Protein AF-A0AAE2Y7G7-F1 (afdb_monomer)

Nearest PDB structures (foldseek):
  1msv-assembly1_A  TM=3.049E-01  e=1.145E+00  Homo sapiens
  1msv-assembly1_B  TM=2.997E-01  e=1.441E+00  Homo sapiens
  1jl0-assembly1_A  TM=3.035E-01  e=2.155E+00  Homo sapiens
  1jl0-assembly1_B  TM=3.059E-01  e=2.873E+00  Homo sapiens

Mean predicted aligned error: 10.56 Å

Structure (mmCIF, N/CA/C/O backbone):
data_AF-A0AAE2Y7G7-F1
#
_entry.id   AF-A0AAE2Y7G7-F1
#
loop_
_atom_site.group_PDB
_atom_site.id
_atom_site.type_symbol
_atom_site.label_atom_id
_atom_site.label_alt_id
_atom_site.label_comp_id
_atom_site.label_asym_id
_atom_site.label_entity_id
_atom_site.label_seq_id
_atom_site.pdbx_PDB_ins_code
_atom_site.Cartn_x
_atom_site.Cartn_y
_atom_site.Cartn_z
_atom_site.occupancy
_atom_site.B_iso_or_equiv
_atom_site.auth_seq_id
_atom_site.auth_comp_id
_atom_site.auth_asym_id
_atom_site.auth_atom_id
_atom_site.pdbx_PDB_model_num
ATOM 1 N N . MET A 1 1 ? -2.312 -13.634 -31.190 1.00 41.97 1 MET A N 1
ATOM 2 C CA . MET A 1 1 ? -2.869 -13.026 -29.961 1.00 41.97 1 MET A CA 1
ATOM 3 C C . MET A 1 1 ? -4.276 -13.575 -29.770 1.00 41.97 1 MET A C 1
ATOM 5 O O . MET A 1 1 ? -5.183 -13.177 -30.489 1.00 41.97 1 MET A O 1
ATOM 9 N N . THR A 1 2 ? -4.441 -14.574 -28.907 1.00 47.03 2 THR A N 1
ATOM 10 C CA . THR A 1 2 ? -5.703 -15.318 -28.781 1.00 47.03 2 THR A CA 1
ATOM 11 C C . THR A 1 2 ? -6.661 -14.544 -27.878 1.00 47.03 2 THR A C 1
ATOM 13 O O . THR A 1 2 ? -6.335 -14.260 -26.727 1.00 47.03 2 THR A O 1
ATOM 16 N N . ILE A 1 3 ? -7.819 -14.136 -28.403 1.00 55.41 3 ILE A N 1
ATOM 17 C CA . ILE A 1 3 ? -8.828 -13.396 -27.635 1.00 55.41 3 ILE A CA 1
ATOM 18 C C . ILE A 1 3 ? -9.704 -14.411 -26.903 1.00 55.41 3 ILE A C 1
ATOM 20 O O . ILE A 1 3 ? -10.514 -15.094 -27.526 1.00 55.41 3 ILE A O 1
ATOM 24 N N . LEU A 1 4 ? -9.560 -14.489 -25.580 1.00 57.12 4 LEU A N 1
ATOM 25 C CA . LEU A 1 4 ? -10.449 -15.283 -24.736 1.00 57.12 4 LEU A CA 1
ATOM 26 C C . LEU A 1 4 ? -11.735 -14.484 -24.481 1.00 57.12 4 LEU A C 1
ATOM 28 O O . LEU A 1 4 ? -11.712 -13.445 -23.821 1.00 57.12 4 LEU A O 1
ATOM 32 N N . LYS A 1 5 ? -12.856 -14.945 -25.041 1.00 64.94 5 LYS A N 1
ATOM 33 C CA . LYS A 1 5 ? -14.186 -14.390 -24.764 1.00 64.94 5 LYS A CA 1
ATOM 34 C C . LYS A 1 5 ? -14.848 -15.243 -23.689 1.00 64.94 5 LYS A C 1
ATOM 36 O O . LYS A 1 5 ? -15.156 -16.403 -23.936 1.00 64.94 5 LYS A O 1
ATOM 41 N N . ILE A 1 6 ? -15.052 -14.663 -22.511 1.00 66.56 6 ILE A N 1
ATOM 42 C CA . ILE A 1 6 ? -15.684 -15.326 -21.366 1.00 66.56 6 ILE A CA 1
ATOM 43 C C . ILE A 1 6 ? -16.975 -14.583 -21.052 1.00 66.56 6 ILE A C 1
ATOM 45 O O . ILE A 1 6 ? -16.983 -13.351 -21.019 1.00 66.56 6 ILE A O 1
ATOM 49 N N . ASN A 1 7 ? -18.055 -15.323 -20.816 1.00 74.19 7 ASN A N 1
ATOM 50 C CA . ASN A 1 7 ? -19.315 -14.740 -20.382 1.00 74.19 7 ASN A CA 1
ATOM 51 C C . ASN A 1 7 ? -19.356 -14.738 -18.847 1.00 74.19 7 ASN A C 1
ATOM 53 O O . ASN A 1 7 ? -19.419 -15.797 -18.226 1.00 74.19 7 ASN A O 1
ATOM 57 N N . LEU A 1 8 ? -19.255 -13.555 -18.240 1.00 74.88 8 LEU A N 1
ATOM 58 C CA . LEU A 1 8 ? -19.267 -13.377 -16.787 1.00 74.88 8 LEU A CA 1
ATOM 59 C C . LEU A 1 8 ? -20.659 -12.921 -16.329 1.00 74.88 8 LEU A C 1
ATOM 61 O O . LEU A 1 8 ? -21.195 -11.974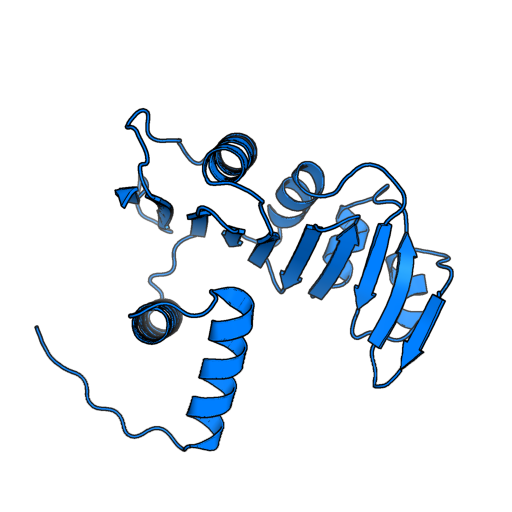 -16.911 1.00 74.88 8 LEU A O 1
ATOM 65 N N . PRO A 1 9 ? -21.229 -13.516 -15.265 1.00 86.12 9 PRO A N 1
ATOM 66 C CA . PRO A 1 9 ? -22.455 -13.012 -14.656 1.00 86.12 9 PRO A CA 1
ATOM 67 C C . PRO A 1 9 ? -22.330 -11.527 -14.292 1.00 86.12 9 PRO A C 1
ATOM 69 O O . PRO A 1 9 ? -21.321 -11.109 -13.716 1.00 86.12 9 PRO A O 1
ATOM 72 N N . ALA A 1 10 ? -23.367 -10.735 -14.587 1.00 76.75 10 ALA A N 1
ATOM 73 C CA . ALA A 1 10 ? -23.343 -9.275 -14.434 1.00 76.75 10 ALA A CA 1
ATOM 74 C C . ALA A 1 10 ? -22.911 -8.826 -13.026 1.00 76.75 10 ALA A C 1
ATOM 76 O O . ALA A 1 10 ? -22.034 -7.976 -12.894 1.00 76.75 10 ALA A O 1
ATOM 77 N N . ARG A 1 11 ? -23.425 -9.494 -11.984 1.00 73.81 11 ARG A N 1
ATOM 78 C CA . ARG A 1 11 ? -23.080 -9.234 -10.577 1.00 73.81 11 ARG A CA 1
ATOM 79 C C . ARG A 1 11 ? -21.582 -9.387 -10.280 1.00 73.81 11 ARG A C 1
ATOM 81 O O . ARG A 1 11 ? -21.024 -8.603 -9.520 1.00 73.81 11 ARG A O 1
ATOM 88 N N . ILE A 1 12 ? -20.926 -10.385 -10.875 1.00 72.31 12 ILE A N 1
ATOM 89 C CA . ILE A 1 12 ? -19.488 -10.637 -10.678 1.00 72.31 12 ILE A CA 1
ATOM 90 C C . ILE A 1 12 ? -18.668 -9.583 -11.423 1.00 72.31 12 ILE A C 1
ATOM 92 O O . ILE A 1 12 ? -17.694 -9.060 -10.887 1.00 72.31 12 ILE A O 1
ATOM 96 N N . ASN A 1 13 ? -19.081 -9.233 -12.642 1.00 73.56 13 ASN A N 1
ATOM 97 C CA . ASN A 1 13 ? -18.424 -8.196 -13.432 1.00 73.56 13 ASN A CA 1
ATOM 98 C C . ASN A 1 13 ? -18.498 -6.822 -12.743 1.00 73.56 13 ASN A C 1
ATOM 100 O O . ASN A 1 13 ? -17.502 -6.104 -12.705 1.00 73.56 13 ASN A O 1
ATOM 104 N N . GLU A 1 14 ? -19.643 -6.466 -12.161 1.00 73.12 14 GLU A N 1
ATOM 105 C CA . GLU A 1 14 ? -19.802 -5.225 -11.395 1.00 73.12 14 GLU A CA 1
ATOM 106 C C . GLU A 1 14 ? -18.956 -5.213 -10.124 1.00 73.12 14 GLU A C 1
ATOM 108 O O . GLU A 1 14 ? -18.220 -4.251 -9.907 1.00 73.12 14 GLU A O 1
ATOM 113 N N . ALA A 1 15 ? -18.977 -6.290 -9.333 1.00 68.44 15 ALA A N 1
ATOM 114 C CA . ALA A 1 15 ? -18.144 -6.402 -8.136 1.00 68.44 15 ALA A CA 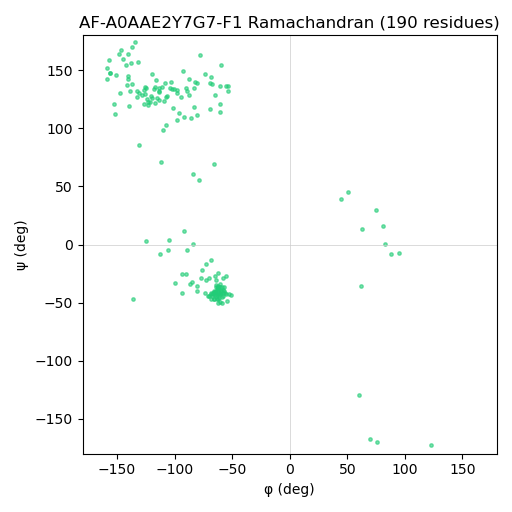1
ATOM 115 C C . ALA A 1 15 ? -16.648 -6.285 -8.472 1.00 68.44 15 ALA A C 1
ATOM 117 O O . ALA A 1 15 ? -15.918 -5.521 -7.839 1.00 68.44 15 ALA A O 1
ATOM 118 N N . PHE A 1 16 ? -16.198 -6.976 -9.523 1.00 71.25 16 PHE A N 1
ATOM 119 C CA . PHE A 1 16 ? -14.817 -6.905 -9.988 1.00 71.25 16 PHE A CA 1
ATOM 120 C C . PHE A 1 16 ? -14.449 -5.496 -10.463 1.00 71.25 16 PHE A C 1
ATOM 122 O O . PHE A 1 16 ? -13.421 -4.956 -10.062 1.00 71.25 16 PHE A O 1
ATOM 129 N N . ARG A 1 17 ? -15.303 -4.859 -11.271 1.00 69.69 17 ARG A N 1
ATOM 130 C CA . ARG A 1 17 ? -15.098 -3.479 -11.735 1.00 69.69 17 ARG A CA 1
ATOM 131 C C . ARG A 1 17 ? -15.019 -2.492 -10.586 1.00 69.69 17 ARG A C 1
ATOM 133 O O . ARG A 1 17 ? -14.183 -1.597 -10.629 1.00 69.69 17 ARG A O 1
ATOM 140 N N . TRP A 1 18 ? -15.855 -2.662 -9.573 1.00 67.25 18 TRP A N 1
ATOM 141 C CA . TRP A 1 18 ? -15.876 -1.797 -8.406 1.00 67.25 18 TRP A CA 1
ATOM 142 C C . TRP A 1 18 ? -14.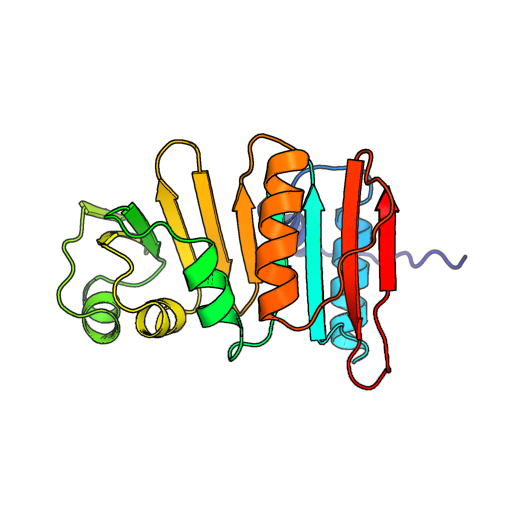583 -1.909 -7.591 1.00 67.25 18 TRP A C 1
ATOM 144 O O . TRP A 1 18 ? -13.954 -0.893 -7.296 1.00 67.25 18 TRP A O 1
ATOM 154 N N . ILE A 1 19 ? -14.124 -3.135 -7.322 1.00 66.88 19 ILE A N 1
ATOM 155 C CA . ILE A 1 19 ? -12.856 -3.396 -6.623 1.00 66.88 19 ILE A CA 1
ATOM 156 C C . ILE A 1 19 ? -11.671 -2.855 -7.429 1.00 66.88 19 ILE A C 1
ATOM 158 O O . ILE A 1 19 ? -10.817 -2.147 -6.897 1.00 66.88 19 ILE A O 1
ATOM 162 N N . VAL A 1 20 ? -11.633 -3.135 -8.733 1.00 66.38 20 VAL A N 1
ATOM 163 C CA . VAL A 1 20 ? -10.555 -2.680 -9.616 1.00 66.38 20 VAL A CA 1
ATOM 164 C C . VAL A 1 20 ? -10.544 -1.158 -9.748 1.00 66.38 20 VAL A C 1
ATOM 166 O O . VAL A 1 20 ? -9.475 -0.561 -9.700 1.00 66.38 20 VAL A O 1
ATOM 169 N N . SER A 1 21 ? -11.709 -0.519 -9.858 1.00 54.75 21 SER A N 1
ATOM 170 C CA . SER A 1 21 ? -11.821 0.940 -9.909 1.00 54.75 21 SER A CA 1
ATOM 171 C C . SER A 1 21 ? -11.357 1.594 -8.611 1.00 54.75 21 SER A C 1
ATOM 173 O O . SER A 1 21 ? -10.745 2.656 -8.668 1.00 54.75 21 SER A O 1
ATOM 175 N N . ARG A 1 22 ? -11.628 0.976 -7.454 1.00 58.94 22 ARG A N 1
ATOM 176 C CA . ARG A 1 22 ? -11.140 1.456 -6.153 1.00 58.94 22 ARG A CA 1
ATOM 177 C C . ARG A 1 22 ? -9.624 1.327 -6.021 1.00 58.94 22 ARG A C 1
ATOM 179 O O . ARG A 1 22 ? -8.986 2.265 -5.571 1.00 58.94 22 ARG A O 1
ATOM 186 N N . ARG A 1 23 ? -9.047 0.191 -6.428 1.00 59.31 23 ARG A N 1
ATOM 187 C CA . ARG A 1 23 ? -7.613 -0.097 -6.233 1.00 59.31 23 ARG A CA 1
ATOM 188 C C . ARG A 1 23 ? -6.696 0.469 -7.322 1.00 59.31 23 ARG A C 1
ATOM 190 O O . ARG A 1 23 ? -5.545 0.776 -7.052 1.00 59.31 23 ARG A O 1
ATOM 197 N N . ARG A 1 24 ? -7.167 0.549 -8.570 1.00 55.62 24 ARG A N 1
ATOM 198 C CA . ARG A 1 24 ? -6.346 0.884 -9.754 1.00 55.62 24 ARG A CA 1
ATOM 199 C C . ARG A 1 24 ? -6.884 2.073 -10.562 1.00 55.62 24 ARG A C 1
ATOM 201 O O . ARG A 1 24 ? -6.318 2.409 -11.602 1.00 55.62 24 ARG A O 1
ATOM 208 N N . GLY A 1 25 ? -7.963 2.710 -10.101 1.00 61.38 25 GLY A N 1
ATOM 209 C CA . GLY A 1 25 ? -8.594 3.849 -10.767 1.00 61.38 25 GLY A CA 1
ATOM 210 C C . GLY A 1 25 ? -9.297 3.496 -12.085 1.00 61.38 25 GLY A C 1
ATOM 211 O O . GLY A 1 25 ? -9.515 2.330 -12.423 1.00 61.38 25 GLY A O 1
ATOM 212 N N . VAL A 1 26 ? -9.657 4.530 -12.856 1.00 56.31 26 VAL A N 1
ATOM 213 C CA . VAL A 1 26 ? -10.350 4.397 -14.148 1.00 56.31 26 VAL A CA 1
ATOM 214 C C . VAL A 1 26 ? -9.403 4.777 -15.288 1.00 56.31 26 VAL A C 1
ATOM 216 O O . VAL A 1 26 ? -9.220 5.952 -15.596 1.00 56.31 26 VAL A O 1
ATOM 219 N N . GLN A 1 27 ? -8.800 3.783 -15.946 1.00 55.25 27 GLN A N 1
ATOM 220 C CA . GLN A 1 27 ? -8.049 3.978 -17.194 1.00 55.25 27 GLN A CA 1
ATOM 221 C C . GLN A 1 27 ? -8.341 2.860 -18.207 1.00 55.25 27 GLN A C 1
ATOM 223 O O . GLN A 1 27 ? -8.724 1.736 -17.861 1.00 55.25 27 GLN A O 1
ATOM 228 N N . LYS A 1 28 ? -8.144 3.159 -19.497 1.00 46.69 28 LYS A N 1
ATOM 229 C CA . LYS A 1 28 ? -8.327 2.196 -20.591 1.00 46.69 28 LYS A CA 1
ATOM 230 C C . LYS A 1 28 ? -7.369 1.011 -20.408 1.00 46.69 28 LYS A C 1
ATOM 232 O O . LYS A 1 28 ? -6.159 1.192 -20.380 1.00 46.69 28 LYS A O 1
ATOM 237 N N . GLY A 1 29 ? -7.917 -0.201 -20.302 1.00 56.06 29 GLY A N 1
ATOM 238 C CA . GLY A 1 29 ? -7.141 -1.439 -20.136 1.00 56.06 29 GLY A CA 1
ATOM 239 C C . GLY A 1 29 ? -6.943 -1.910 -18.690 1.00 56.06 29 GLY A C 1
ATOM 240 O O . GLY A 1 29 ? -6.512 -3.043 -18.495 1.00 56.06 29 GLY A O 1
ATOM 241 N N . VAL A 1 30 ? -7.334 -1.123 -17.680 1.00 62.66 30 VAL A N 1
ATOM 242 C CA . VAL A 1 30 ? -7.155 -1.472 -16.255 1.00 62.66 30 VAL A CA 1
ATOM 243 C C . VAL A 1 30 ? -7.875 -2.765 -15.876 1.00 62.66 30 VAL A C 1
ATOM 245 O O . VAL A 1 30 ? -7.295 -3.611 -15.203 1.00 62.66 30 VAL A O 1
ATOM 248 N N . LEU A 1 31 ? -9.098 -2.968 -16.372 1.00 66.12 31 LEU A N 1
ATOM 2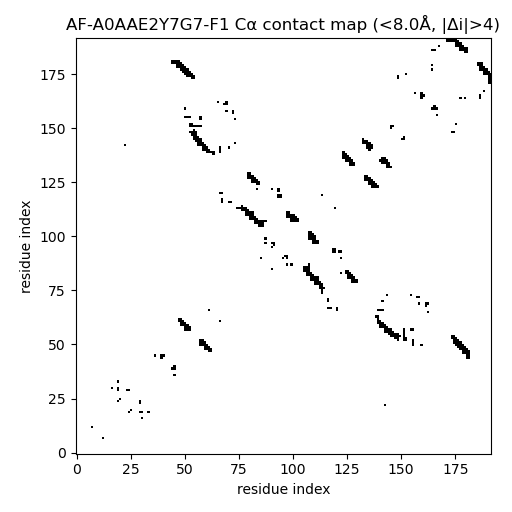49 C CA . LEU A 1 31 ? -9.841 -4.211 -16.145 1.00 66.12 31 LEU A CA 1
ATOM 250 C C . LEU A 1 31 ? -9.133 -5.414 -16.757 1.00 66.12 31 LEU A C 1
ATOM 252 O O . LEU A 1 31 ? -8.999 -6.435 -16.100 1.00 66.12 31 LEU A O 1
ATOM 256 N N . ARG A 1 32 ? -8.623 -5.273 -17.984 1.00 63.41 32 ARG A N 1
ATOM 257 C CA . ARG A 1 32 ? -7.881 -6.341 -18.657 1.00 63.41 32 ARG A CA 1
ATOM 258 C C . ARG A 1 32 ? -6.629 -6.712 -17.866 1.00 63.41 32 ARG A C 1
ATOM 260 O O . ARG A 1 32 ? -6.395 -7.892 -17.647 1.00 63.41 32 ARG A O 1
ATOM 267 N N . ASN A 1 33 ? -5.866 -5.723 -17.409 1.00 62.56 33 ASN A N 1
ATOM 268 C CA . ASN A 1 33 ? -4.658 -5.964 -16.623 1.00 62.56 33 ASN A CA 1
ATOM 269 C C . ASN A 1 33 ? -4.988 -6.577 -15.261 1.00 62.56 33 ASN A C 1
ATOM 271 O O . ASN A 1 33 ? -4.329 -7.521 -14.859 1.00 62.56 33 ASN A O 1
ATOM 275 N N . ALA A 1 34 ? -6.028 -6.100 -14.573 1.00 64.44 34 ALA A N 1
ATOM 276 C CA . ALA A 1 34 ? -6.474 -6.690 -13.314 1.00 64.44 34 ALA A CA 1
ATOM 277 C C . ALA A 1 34 ? -6.947 -8.138 -13.486 1.00 64.44 34 ALA A C 1
ATOM 279 O O . ALA A 1 34 ? -6.638 -8.983 -12.653 1.00 64.44 34 ALA A O 1
ATOM 280 N N . THR A 1 35 ? -7.657 -8.444 -14.575 1.00 67.12 35 THR A N 1
ATOM 281 C CA . THR A 1 35 ? -8.075 -9.811 -14.897 1.00 67.12 35 THR A CA 1
ATOM 282 C C . THR A 1 35 ? -6.871 -10.688 -15.217 1.00 67.12 35 THR A C 1
ATOM 284 O O . THR A 1 35 ? -6.812 -11.810 -14.737 1.00 67.12 35 THR A O 1
ATOM 287 N N . LEU A 1 36 ? -5.890 -10.189 -15.972 1.00 63.34 36 LEU A N 1
ATOM 288 C CA . LEU A 1 36 ? -4.659 -10.930 -16.255 1.00 63.34 36 LEU A CA 1
ATOM 289 C C . LEU A 1 36 ? -3.824 -11.163 -14.992 1.00 63.34 36 LEU A C 1
ATOM 291 O O . LEU A 1 36 ? -3.344 -12.273 -14.819 1.00 63.34 36 LEU A O 1
ATOM 295 N N . THR A 1 37 ? -3.725 -10.182 -14.086 1.00 61.28 37 THR A N 1
ATOM 296 C CA . THR A 1 37 ? -3.105 -10.366 -12.762 1.00 61.28 37 THR A CA 1
ATOM 297 C C . THR A 1 37 ? -3.862 -11.410 -11.936 1.00 61.28 37 THR A C 1
ATOM 299 O O . THR A 1 37 ? -3.263 -12.270 -11.307 1.00 61.28 37 THR A O 1
ATOM 302 N N . ALA A 1 38 ? -5.196 -11.379 -11.932 1.00 65.56 38 ALA A N 1
ATOM 303 C CA . ALA A 1 38 ? -5.979 -12.383 -11.215 1.00 65.56 38 ALA A CA 1
ATOM 304 C C . ALA A 1 38 ? -5.784 -13.786 -11.815 1.00 65.56 38 ALA A C 1
ATOM 306 O O . ALA A 1 38 ? -5.633 -14.757 -11.084 1.00 65.56 38 ALA A O 1
ATOM 307 N N . ILE A 1 39 ? -5.737 -13.896 -13.144 1.00 62.88 39 ILE A N 1
ATOM 308 C CA . ILE A 1 39 ? -5.462 -15.155 -13.841 1.00 62.88 39 ILE A CA 1
ATOM 309 C C . ILE A 1 39 ? -4.038 -15.644 -13.538 1.00 62.88 39 ILE A C 1
ATOM 311 O O . ILE A 1 39 ? -3.872 -16.822 -13.240 1.00 62.88 39 ILE A O 1
ATOM 315 N N . SER A 1 40 ? -3.026 -14.770 -13.547 1.00 55.31 40 SER A N 1
ATOM 316 C CA . SER A 1 40 ? -1.645 -15.153 -13.218 1.00 55.31 40 SER A CA 1
ATOM 317 C C . SER A 1 40 ? -1.518 -15.667 -11.782 1.00 55.31 40 SER A C 1
ATOM 319 O O . SER A 1 40 ? -0.855 -16.681 -11.564 1.00 55.31 40 SER A O 1
ATOM 321 N N . ARG A 1 41 ? -2.252 -15.067 -10.830 1.00 52.56 41 ARG A N 1
ATOM 322 C CA . ARG A 1 41 ? -2.366 -15.557 -9.443 1.00 52.56 41 ARG A CA 1
ATOM 323 C C . ARG A 1 41 ? -2.907 -16.984 -9.356 1.00 52.56 41 ARG A C 1
ATOM 325 O O . ARG A 1 41 ? -2.381 -17.787 -8.596 1.00 52.56 41 ARG A O 1
ATOM 332 N N . TYR A 1 42 ? -3.924 -17.325 -10.150 1.00 55.16 42 TYR A N 1
ATOM 333 C CA . TYR A 1 42 ? -4.499 -18.679 -10.164 1.00 55.16 42 TYR A CA 1
ATOM 334 C C . TYR A 1 42 ? -3.639 -19.712 -10.906 1.00 55.16 42 TYR A C 1
ATOM 336 O O . TYR A 1 42 ? -3.773 -20.904 -10.646 1.00 55.16 42 TYR A O 1
ATOM 344 N N . ILE A 1 43 ? -2.759 -19.275 -11.812 1.00 51.94 43 ILE A N 1
ATOM 345 C CA . ILE A 1 43 ? -1.853 -20.154 -12.574 1.00 51.94 43 ILE A CA 1
ATOM 346 C C . ILE A 1 43 ? -0.519 -20.382 -11.826 1.00 51.94 43 ILE A C 1
ATOM 348 O O . ILE A 1 43 ? 0.287 -21.212 -12.235 1.00 51.94 43 ILE A O 1
ATOM 352 N N . GLY A 1 44 ? -0.301 -19.716 -10.684 1.00 47.12 44 GLY A N 1
ATOM 353 C CA . GLY A 1 44 ? 0.878 -19.923 -9.833 1.00 47.12 44 GLY A CA 1
ATOM 354 C C . GLY A 1 44 ? 2.136 -19.194 -10.312 1.00 47.12 44 GLY A C 1
ATOM 355 O O . GLY A 1 44 ? 3.233 -19.503 -9.861 1.00 47.12 44 GLY A O 1
ATOM 356 N N . SER A 1 45 ? 1.987 -18.223 -11.213 1.00 58.28 45 SER A N 1
ATOM 357 C CA . SER A 1 45 ? 3.066 -17.357 -11.696 1.00 58.28 45 SER A CA 1
ATOM 358 C C . SER A 1 45 ? 2.798 -15.946 -11.181 1.00 58.28 45 SER A C 1
ATOM 360 O O . SER A 1 45 ? 2.341 -15.089 -11.934 1.00 58.28 45 SER A O 1
ATOM 362 N N . ASP A 1 46 ? 2.960 -15.729 -9.876 1.00 66.12 46 ASP A N 1
ATOM 363 C CA . ASP A 1 46 ? 2.707 -14.425 -9.258 1.00 66.12 46 ASP A CA 1
ATOM 364 C C . ASP A 1 46 ? 4.037 -13.727 -8.944 1.00 66.12 46 ASP A C 1
ATOM 366 O O . ASP A 1 46 ? 4.955 -14.371 -8.416 1.00 66.12 46 ASP A O 1
ATOM 370 N N . PRO A 1 47 ? 4.183 -12.432 -9.264 1.00 71.19 47 PRO A N 1
ATOM 371 C CA . PRO A 1 47 ? 5.248 -11.629 -8.691 1.00 71.19 47 PRO A CA 1
ATOM 372 C C . PRO A 1 47 ? 5.236 -11.707 -7.158 1.00 71.19 47 PRO A C 1
ATOM 374 O O . 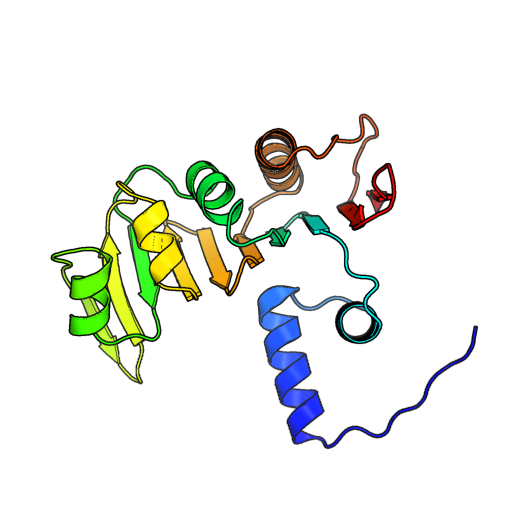PRO A 1 47 ? 4.211 -11.520 -6.514 1.00 71.19 47 PRO A O 1
ATOM 377 N N . GLU A 1 48 ? 6.405 -11.953 -6.568 1.00 85.12 48 GLU A N 1
ATOM 378 C CA . GLU A 1 48 ? 6.647 -11.809 -5.131 1.00 85.12 48 GLU A CA 1
ATOM 379 C C . GLU A 1 48 ? 6.400 -10.363 -4.676 1.00 85.12 48 GLU A C 1
ATOM 381 O O . GLU A 1 48 ? 5.909 -10.131 -3.570 1.00 85.12 48 GLU A O 1
ATOM 386 N N . ILE A 1 49 ? 6.763 -9.399 -5.528 1.00 90.25 49 ILE A N 1
ATOM 387 C CA . ILE A 1 49 ? 6.597 -7.970 -5.273 1.00 90.25 49 ILE A CA 1
ATOM 388 C C . ILE A 1 49 ? 6.115 -7.283 -6.547 1.00 90.25 49 ILE A C 1
ATOM 390 O O . ILE A 1 49 ? 6.711 -7.453 -7.613 1.00 90.25 49 ILE A O 1
ATOM 394 N N . VAL A 1 50 ? 5.085 -6.448 -6.417 1.00 90.00 50 VAL A N 1
ATOM 395 C CA . VAL A 1 50 ? 4.627 -5.542 -7.478 1.00 90.00 50 VAL A CA 1
ATOM 396 C C . VAL A 1 50 ? 4.696 -4.124 -6.967 1.00 90.00 50 VAL A C 1
ATOM 398 O O . VAL A 1 50 ? 4.029 -3.811 -5.993 1.00 90.00 50 VAL A O 1
ATOM 401 N N . LEU A 1 51 ? 5.433 -3.250 -7.637 1.00 93.75 51 LEU A N 1
ATOM 402 C CA . LEU A 1 51 ? 5.485 -1.825 -7.336 1.00 93.75 51 LEU A CA 1
ATOM 403 C C . LEU A 1 51 ? 4.969 -1.038 -8.538 1.00 93.75 51 LEU A C 1
ATOM 405 O O . LEU A 1 51 ? 5.376 -1.285 -9.669 1.00 93.75 51 LEU A O 1
ATOM 409 N N . VAL A 1 52 ? 4.097 -0.065 -8.297 1.00 91.81 52 VAL A N 1
ATOM 410 C CA . VAL A 1 52 ? 3.571 0.848 -9.314 1.00 91.81 52 VAL A CA 1
ATOM 411 C C . VAL A 1 52 ? 3.660 2.279 -8.801 1.00 91.81 52 VAL A C 1
ATOM 413 O O . VAL A 1 52 ? 3.132 2.599 -7.739 1.00 91.81 52 VAL A O 1
ATOM 416 N N . ALA A 1 53 ? 4.279 3.156 -9.584 1.00 93.25 53 ALA A N 1
ATOM 417 C CA . ALA A 1 53 ? 4.359 4.586 -9.316 1.00 93.25 53 ALA A CA 1
ATOM 418 C C . ALA A 1 53 ? 3.773 5.361 -10.498 1.00 93.25 53 ALA A C 1
ATOM 420 O O . ALA A 1 53 ? 4.218 5.212 -11.637 1.00 93.25 53 ALA A O 1
ATOM 421 N N . SER A 1 54 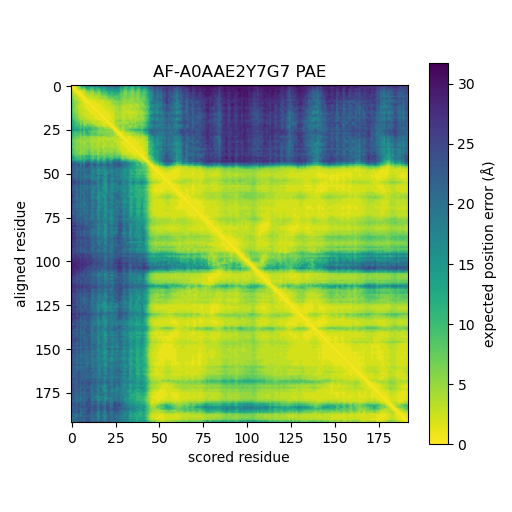? 2.759 6.182 -10.238 1.00 90.44 54 SER A N 1
ATOM 422 C CA . SER A 1 54 ? 2.042 6.958 -11.251 1.00 90.44 54 SER A CA 1
ATOM 423 C C . SER A 1 54 ? 1.848 8.402 -10.794 1.00 90.44 54 SER A C 1
ATOM 425 O O . SER A 1 54 ? 2.138 8.749 -9.657 1.00 90.44 54 SER A O 1
ATOM 427 N N . LYS A 1 55 ? 1.306 9.268 -11.656 1.00 86.38 55 LYS A N 1
ATOM 428 C CA . LYS A 1 55 ? 1.067 10.669 -11.281 1.00 86.38 55 LYS A CA 1
ATOM 429 C C . LYS A 1 55 ? 0.172 10.843 -10.043 1.00 86.38 55 LYS A C 1
ATOM 431 O O . LYS A 1 55 ? 0.387 11.783 -9.290 1.00 86.38 55 LYS A O 1
ATOM 436 N N . SER A 1 56 ? -0.834 9.991 -9.864 1.00 83.69 56 SER A N 1
ATOM 437 C CA . SER A 1 56 ? -1.882 10.191 -8.851 1.00 83.69 56 SER A CA 1
ATOM 438 C C . SER A 1 56 ? -1.861 9.170 -7.714 1.00 83.69 56 SER A C 1
ATOM 440 O O . SER A 1 56 ? -2.641 9.293 -6.771 1.00 83.69 56 SER A O 1
ATOM 442 N N . PHE A 1 57 ? -1.036 8.128 -7.819 1.00 86.06 57 PHE A N 1
ATOM 443 C CA . PHE A 1 57 ? -0.923 7.112 -6.781 1.00 86.06 57 PHE A CA 1
ATOM 444 C C . PHE A 1 57 ? 0.397 6.347 -6.859 1.00 86.06 57 PHE A C 1
ATOM 446 O O . PHE A 1 57 ? 0.936 6.099 -7.945 1.00 86.06 57 PHE A O 1
ATOM 453 N N . PHE A 1 58 ? 0.808 5.872 -5.691 1.00 93.44 58 PHE A N 1
ATOM 454 C CA . PHE A 1 58 ? 1.797 4.832 -5.482 1.00 93.44 58 PHE A CA 1
ATOM 455 C C . PHE A 1 58 ? 1.083 3.567 -4.990 1.00 93.44 58 PHE A C 1
ATOM 457 O O . PHE A 1 58 ? 0.170 3.647 -4.169 1.00 93.44 58 PHE A O 1
ATOM 464 N N . SER A 1 59 ? 1.477 2.394 -5.472 1.00 91.62 59 SER A N 1
ATOM 465 C CA . SER A 1 59 ? 0.960 1.120 -4.982 1.00 91.62 59 SER A CA 1
ATOM 466 C C . SER A 1 59 ? 2.070 0.093 -4.899 1.00 91.62 59 SER A C 1
ATOM 468 O O . SER A 1 59 ? 2.914 0.017 -5.788 1.00 91.62 59 SER A O 1
ATOM 470 N N . ILE A 1 60 ? 2.030 -0.741 -3.870 1.00 92.69 60 ILE A N 1
ATOM 471 C CA . ILE A 1 60 ? 2.914 -1.886 -3.753 1.00 92.69 60 ILE A CA 1
ATOM 472 C C . ILE A 1 60 ? 2.178 -3.094 -3.176 1.00 92.69 60 ILE A C 1
ATOM 474 O O . ILE A 1 60 ? 1.403 -2.970 -2.235 1.00 92.69 60 ILE A O 1
ATOM 478 N N . GLU A 1 61 ? 2.425 -4.261 -3.749 1.00 90.31 61 GLU A N 1
ATOM 479 C CA . GLU A 1 61 ? 2.015 -5.559 -3.232 1.00 90.31 61 GLU A CA 1
ATOM 480 C C . GLU A 1 61 ? 3.260 -6.297 -2.744 1.00 90.31 61 GLU A C 1
ATOM 482 O O . GLU A 1 61 ? 4.227 -6.443 -3.492 1.00 90.31 61 GLU A O 1
ATOM 487 N N . VAL A 1 62 ? 3.250 -6.704 -1.475 1.00 89.44 62 VAL A N 1
ATOM 488 C CA . VAL A 1 62 ? 4.344 -7.420 -0.808 1.00 89.44 62 VAL A CA 1
ATOM 489 C C . VAL A 1 62 ? 3.794 -8.507 0.108 1.00 89.44 62 VAL A C 1
ATOM 491 O O . VAL A 1 62 ? 2.633 -8.479 0.511 1.00 89.44 62 VAL A O 1
ATOM 494 N N . SER A 1 63 ? 4.663 -9.433 0.515 1.00 86.31 63 SER A N 1
ATOM 495 C CA . SER A 1 63 ? 4.342 -10.400 1.563 1.00 86.31 63 SER A CA 1
ATOM 496 C C . SER A 1 63 ? 3.996 -9.726 2.900 1.00 86.31 63 SER A C 1
ATOM 498 O O . SER A 1 63 ? 4.480 -8.635 3.225 1.00 86.31 63 SER A O 1
ATOM 500 N N . GLU A 1 64 ? 3.212 -10.418 3.734 1.00 83.12 64 GLU A N 1
ATOM 501 C CA . GLU A 1 64 ? 2.817 -9.942 5.072 1.00 83.12 64 GLU A CA 1
ATOM 502 C C . GLU A 1 64 ? 4.018 -9.586 5.966 1.00 83.12 64 GLU A C 1
ATOM 504 O O . GLU A 1 64 ? 3.925 -8.720 6.831 1.00 83.12 64 GLU A O 1
ATOM 509 N N . GLN A 1 65 ? 5.172 -10.217 5.734 1.00 87.06 65 GLN A N 1
ATOM 510 C CA . GLN A 1 65 ? 6.408 -9.972 6.480 1.00 87.06 65 GLN A CA 1
ATOM 511 C C . GLN A 1 65 ? 7.052 -8.620 6.129 1.00 87.06 65 GLN A C 1
ATOM 513 O O . GLN A 1 65 ? 7.706 -8.003 6.974 1.00 87.06 65 GLN A O 1
ATOM 518 N N . LEU A 1 66 ? 6.878 -8.151 4.890 1.00 90.50 66 LEU A N 1
ATOM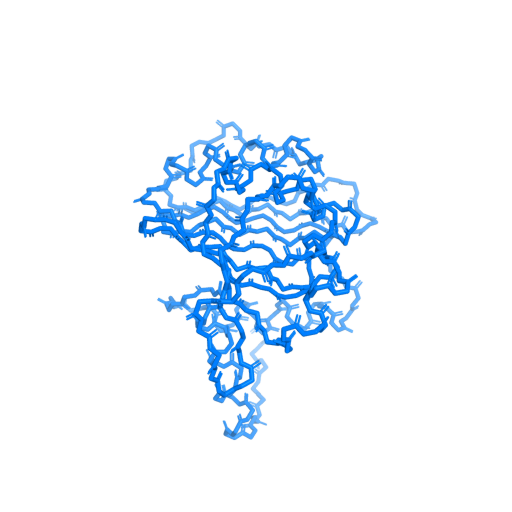 519 C CA . LEU A 1 66 ? 7.435 -6.889 4.397 1.00 90.50 66 LEU A CA 1
ATOM 520 C C . LEU A 1 66 ? 6.456 -5.720 4.540 1.00 90.50 66 LEU A C 1
ATOM 522 O O . LEU A 1 66 ? 6.902 -4.581 4.691 1.00 90.50 66 LEU A O 1
ATOM 526 N N . ALA A 1 67 ? 5.146 -5.981 4.567 1.00 90.44 67 ALA A N 1
ATOM 527 C CA . ALA A 1 67 ? 4.118 -4.948 4.687 1.00 90.44 67 ALA A CA 1
ATOM 528 C C . ALA A 1 67 ? 4.340 -3.968 5.864 1.00 90.44 67 ALA A C 1
ATOM 530 O O . ALA A 1 67 ? 4.255 -2.760 5.633 1.00 90.44 67 ALA A O 1
ATOM 531 N N . PRO A 1 68 ? 4.718 -4.399 7.090 1.00 91.75 68 PRO A N 1
ATOM 532 C CA . PRO A 1 68 ? 5.007 -3.464 8.177 1.00 91.75 68 PRO A CA 1
ATOM 533 C C . PRO A 1 68 ? 6.164 -2.505 7.869 1.00 91.75 68 PRO A C 1
ATOM 535 O O . PRO A 1 68 ? 6.131 -1.351 8.287 1.00 91.75 68 PRO A O 1
ATOM 538 N N . LYS A 1 69 ? 7.185 -2.944 7.122 1.00 92.81 69 LYS A N 1
ATOM 539 C CA . LYS A 1 69 ? 8.308 -2.072 6.744 1.00 92.81 69 LYS A CA 1
ATOM 540 C C . LYS A 1 69 ? 7.854 -0.992 5.764 1.00 92.81 69 LYS A C 1
ATOM 542 O O . LYS A 1 69 ? 8.207 0.169 5.933 1.00 92.81 69 LYS A O 1
ATOM 547 N N . VAL A 1 70 ? 7.025 -1.371 4.792 1.00 94.31 70 VAL A N 1
ATOM 548 C CA . VAL A 1 70 ? 6.422 -0.442 3.827 1.00 94.31 70 VAL A CA 1
ATOM 549 C C . VAL A 1 70 ? 5.533 0.574 4.543 1.00 94.31 70 VAL A C 1
ATOM 551 O O . VAL A 1 70 ? 5.698 1.778 4.363 1.00 94.31 70 VAL A O 1
ATOM 554 N N . LEU A 1 71 ? 4.627 0.115 5.410 1.00 94.06 71 LEU A N 1
ATOM 555 C CA . LEU A 1 71 ? 3.728 0.991 6.166 1.00 94.06 71 LEU A CA 1
ATOM 556 C C . LEU A 1 71 ? 4.489 1.999 7.036 1.00 94.06 71 LEU A C 1
ATOM 558 O O . LEU A 1 71 ? 4.070 3.149 7.132 1.00 94.06 71 LEU A O 1
ATOM 562 N N . ASN A 1 72 ? 5.626 1.602 7.610 1.00 93.44 72 ASN A N 1
ATOM 563 C CA . ASN A 1 72 ? 6.479 2.488 8.402 1.00 93.44 72 ASN A CA 1
ATOM 564 C C . ASN A 1 72 ? 7.095 3.639 7.586 1.00 93.44 72 ASN A C 1
ATOM 566 O O . ASN A 1 72 ? 7.394 4.690 8.142 1.00 93.44 72 ASN A O 1
ATOM 570 N N . ILE A 1 73 ? 7.288 3.455 6.277 1.00 93.81 73 ILE A N 1
ATOM 571 C CA . ILE A 1 73 ? 7.792 4.502 5.372 1.00 93.81 73 ILE A CA 1
ATOM 572 C C . ILE A 1 73 ? 6.669 5.452 4.962 1.00 93.81 73 ILE A C 1
ATOM 574 O O . ILE A 1 73 ? 6.888 6.656 4.832 1.00 93.81 73 ILE A O 1
ATOM 578 N N . LEU A 1 74 ? 5.479 4.902 4.713 1.00 94.44 74 LEU A N 1
ATOM 579 C CA . LEU A 1 74 ? 4.376 5.635 4.096 1.00 94.44 74 LEU A CA 1
ATOM 580 C C . LEU A 1 74 ? 3.518 6.402 5.103 1.00 94.44 74 LEU A C 1
ATOM 582 O O . LEU A 1 74 ? 2.992 7.465 4.771 1.00 94.44 74 LEU A O 1
ATOM 586 N N . LEU A 1 75 ? 3.349 5.871 6.315 1.00 94.38 75 LEU A N 1
ATOM 587 C CA . LEU A 1 75 ? 2.527 6.506 7.337 1.00 94.38 75 LEU A CA 1
ATOM 588 C C . LEU A 1 75 ? 3.318 7.591 8.081 1.00 94.38 75 LEU A C 1
ATOM 590 O O . LEU A 1 75 ? 4.453 7.363 8.500 1.00 94.38 75 LEU A O 1
ATOM 594 N N . PRO A 1 76 ? 2.730 8.777 8.298 1.00 92.19 76 PRO A N 1
ATOM 595 C CA . PRO A 1 76 ? 3.402 9.838 9.031 1.00 92.19 76 PRO A CA 1
ATOM 596 C C . PRO A 1 76 ? 3.455 9.531 10.535 1.00 92.19 76 PRO A C 1
ATOM 598 O O . PRO A 1 76 ? 2.504 9.009 11.115 1.00 92.19 76 PRO A O 1
ATOM 601 N N . ASN A 1 77 ? 4.526 9.963 11.211 1.00 89.56 77 ASN A N 1
ATOM 602 C CA . ASN A 1 77 ? 4.674 9.828 12.668 1.00 89.56 77 ASN A CA 1
ATOM 603 C C . ASN A 1 77 ? 3.882 10.899 13.457 1.00 89.56 77 ASN A C 1
ATOM 605 O O . ASN A 1 77 ? 4.411 11.677 14.264 1.00 89.56 77 ASN A O 1
ATOM 609 N N . ARG A 1 78 ? 2.577 10.974 13.208 1.00 90.50 78 ARG A N 1
ATOM 610 C CA . ARG A 1 78 ? 1.630 11.863 13.893 1.00 90.50 78 ARG A CA 1
ATOM 611 C C . ARG A 1 78 ? 0.269 11.190 14.004 1.00 90.50 78 ARG A C 1
ATOM 613 O O . ARG A 1 78 ? 0.032 10.171 13.370 1.00 90.50 78 ARG A O 1
ATOM 620 N N . GLU A 1 79 ? -0.606 11.753 14.825 1.00 91.31 79 GLU A N 1
ATOM 621 C CA . GLU A 1 79 ? -1.983 11.272 14.911 1.00 91.31 79 GLU A CA 1
ATOM 622 C C . GLU A 1 79 ? -2.712 11.512 13.581 1.00 91.31 79 GLU A C 1
ATOM 624 O O . GLU A 1 79 ? -2.675 12.620 13.039 1.00 91.31 79 GLU A O 1
ATOM 629 N N . ILE A 1 80 ? -3.340 10.464 13.051 1.00 92.75 80 ILE A N 1
ATOM 630 C CA . ILE A 1 80 ? -4.120 10.484 11.808 1.00 92.75 80 ILE A CA 1
ATOM 631 C C . ILE A 1 80 ? -5.423 9.701 11.992 1.00 92.75 80 ILE A C 1
ATOM 633 O O . ILE A 1 80 ? -5.625 9.042 13.016 1.00 92.75 80 ILE A O 1
ATOM 637 N N . ILE A 1 81 ? -6.324 9.806 11.017 1.00 92.44 81 ILE A N 1
ATOM 638 C CA . ILE A 1 81 ? -7.623 9.134 11.054 1.00 92.44 81 ILE A CA 1
ATOM 639 C C . ILE A 1 81 ? -7.482 7.752 10.424 1.00 9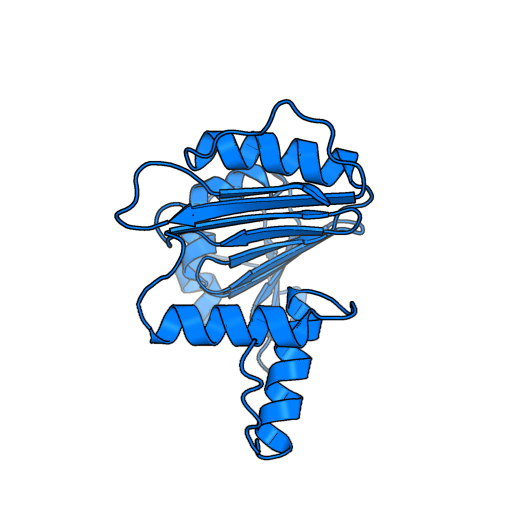2.44 81 ILE A C 1
ATOM 641 O O . ILE A 1 81 ? -6.934 7.626 9.333 1.00 92.44 81 ILE A O 1
ATOM 645 N N . PHE A 1 82 ? -8.005 6.737 11.101 1.00 92.31 82 PHE A N 1
ATOM 646 C CA . PHE A 1 82 ? -8.123 5.375 10.604 1.00 92.31 82 PHE A CA 1
ATOM 647 C C . PHE A 1 82 ? -9.587 4.978 10.496 1.00 92.31 82 PHE A C 1
ATOM 649 O O . PHE A 1 82 ? -10.376 5.284 11.387 1.00 92.31 82 PHE A O 1
ATOM 656 N N . SER A 1 83 ? -9.911 4.243 9.438 1.00 89.31 83 SER A N 1
ATOM 657 C CA . SER A 1 83 ? -11.222 3.658 9.173 1.00 89.31 83 SER A CA 1
ATOM 658 C C . SER A 1 83 ? -11.047 2.163 8.927 1.00 89.31 83 SER A C 1
ATOM 660 O O . SER A 1 83 ? -10.307 1.753 8.027 1.00 89.31 83 SER A O 1
ATOM 662 N N . VAL A 1 84 ? -11.703 1.338 9.741 1.00 89.06 84 VAL A N 1
ATOM 663 C CA . VAL A 1 84 ? -11.503 -0.119 9.764 1.00 89.06 84 VAL A CA 1
ATOM 664 C C . VAL A 1 84 ? -12.848 -0.821 9.861 1.00 89.06 84 VAL A C 1
ATOM 666 O O . VAL A 1 84 ? -13.702 -0.397 10.635 1.00 89.06 84 VAL A O 1
ATOM 669 N N . HIS A 1 85 ? -13.033 -1.908 9.112 1.00 86.00 85 HIS A N 1
ATOM 670 C CA . HIS A 1 85 ? -14.229 -2.751 9.206 1.00 86.00 85 HIS A CA 1
ATOM 671 C C . HIS A 1 85 ? -14.096 -3.772 10.352 1.00 86.00 85 HIS A C 1
ATOM 673 O O . HIS A 1 85 ? -14.036 -4.983 10.138 1.00 86.00 85 HIS A O 1
ATOM 679 N N . LEU A 1 86 ? -13.953 -3.255 11.569 1.00 85.06 86 LEU A N 1
ATOM 680 C CA . LEU A 1 86 ? -13.891 -3.998 12.826 1.00 85.06 86 LEU A CA 1
ATOM 681 C C . LEU A 1 86 ? -14.644 -3.195 13.883 1.00 85.06 86 LEU A C 1
ATOM 683 O O . LEU A 1 86 ? -14.745 -1.966 13.782 1.00 85.06 86 LEU A O 1
ATOM 687 N N . ASN A 1 87 ? -15.158 -3.864 14.910 1.00 86.12 87 ASN A N 1
ATOM 688 C CA . ASN A 1 87 ? -15.759 -3.159 16.037 1.00 86.12 87 ASN A CA 1
ATOM 689 C C . ASN A 1 87 ? -14.678 -2.586 16.978 1.00 86.12 87 ASN A C 1
ATOM 691 O O . ASN A 1 87 ? -13.516 -2.991 16.943 1.00 86.12 87 ASN A O 1
ATOM 695 N N . LEU A 1 88 ? -15.062 -1.638 17.840 1.00 86.81 88 LEU A N 1
ATOM 696 C CA . LEU A 1 88 ? -14.124 -0.969 18.750 1.00 86.81 88 LEU A CA 1
ATOM 697 C C . LEU A 1 88 ? -13.366 -1.950 19.655 1.00 86.81 88 LEU A C 1
ATOM 699 O O . LEU A 1 88 ? -12.167 -1.786 19.849 1.00 86.81 88 LEU A O 1
ATOM 703 N N . LYS A 1 89 ? -14.041 -2.986 20.162 1.00 88.12 89 LYS A N 1
ATOM 704 C CA . LYS A 1 89 ? -13.431 -3.975 21.057 1.00 88.12 89 LYS A CA 1
ATOM 705 C C . LYS A 1 89 ? -12.323 -4.762 20.348 1.00 88.12 89 LYS A C 1
ATOM 707 O O . LYS A 1 89 ? -11.237 -4.902 20.894 1.00 88.12 89 LYS A O 1
ATOM 712 N N . GLU A 1 90 ? -12.564 -5.206 19.115 1.00 89.00 90 GLU A N 1
ATOM 713 C CA . GLU A 1 90 ? -11.560 -5.900 18.291 1.00 89.00 90 GLU A CA 1
ATOM 714 C C . GLU A 1 90 ? -10.349 -5.012 17.980 1.00 89.00 90 GLU A C 1
ATOM 716 O O . GLU A 1 90 ? -9.217 -5.494 17.904 1.00 89.00 90 GLU A O 1
ATOM 721 N N . ILE A 1 91 ? -10.574 -3.710 17.788 1.00 88.12 91 ILE A N 1
ATOM 722 C CA . ILE A 1 91 ? -9.492 -2.749 17.562 1.00 88.12 91 ILE A CA 1
ATOM 723 C C . ILE A 1 91 ? -8.695 -2.552 18.853 1.00 88.12 91 ILE A C 1
ATOM 725 O O . ILE A 1 91 ? -7.467 -2.583 18.808 1.00 88.12 91 ILE A O 1
ATOM 729 N N . GLU A 1 92 ? -9.366 -2.399 19.997 1.00 89.75 92 GLU A N 1
ATOM 730 C CA . GLU A 1 92 ? -8.708 -2.228 21.294 1.00 89.75 92 GLU A CA 1
ATOM 731 C C . GLU A 1 92 ? -7.884 -3.454 21.708 1.00 89.75 92 GLU A C 1
ATOM 733 O O . GLU A 1 92 ? -6.803 -3.306 22.275 1.00 89.75 92 GLU A O 1
ATOM 738 N N . GLU A 1 93 ? -8.337 -4.661 21.367 1.00 89.38 93 GLU A N 1
ATOM 739 C CA . GLU A 1 93 ? -7.584 -5.903 21.580 1.00 89.38 93 GLU A CA 1
ATOM 740 C C . GLU A 1 93 ? -6.279 -5.953 20.764 1.00 89.38 93 GLU A C 1
ATOM 742 O O . GLU A 1 93 ? -5.301 -6.557 21.203 1.00 89.38 93 GLU A O 1
ATOM 747 N N . LYS A 1 94 ? -6.240 -5.310 19.588 1.00 88.50 94 LYS A N 1
ATOM 748 C CA . LYS A 1 94 ? -5.079 -5.326 18.678 1.00 88.50 94 LYS A CA 1
ATOM 749 C C . LYS A 1 94 ? -4.132 -4.146 18.872 1.00 88.50 94 LYS A C 1
ATOM 751 O O . LYS A 1 94 ? -2.922 -4.323 18.786 1.00 88.50 94 LYS A O 1
ATOM 756 N N . LEU A 1 95 ? -4.672 -2.945 19.068 1.00 86.81 95 LEU A N 1
ATOM 757 C CA . LEU A 1 95 ? -3.912 -1.691 19.119 1.00 86.81 95 LEU A CA 1
ATOM 758 C C . LEU A 1 95 ? -3.773 -1.123 20.537 1.00 86.81 95 LEU A C 1
ATOM 760 O O . LEU A 1 95 ? -3.106 -0.104 20.725 1.00 86.81 95 LEU A O 1
ATOM 764 N N . GLY A 1 96 ? -4.420 -1.741 21.526 1.00 83.50 96 GLY A N 1
ATOM 765 C CA . GLY A 1 96 ? -4.619 -1.146 22.840 1.00 83.50 96 GLY A CA 1
ATOM 766 C C . GLY A 1 96 ? -5.709 -0.073 22.822 1.00 83.50 96 GLY A C 1
ATOM 767 O O . GLY A 1 96 ? -6.450 0.093 21.856 1.00 83.50 96 GLY A O 1
ATOM 768 N N . ARG A 1 97 ? -5.820 0.680 23.918 1.00 80.88 97 ARG A N 1
ATOM 769 C CA . ARG A 1 97 ? -6.912 1.640 24.120 1.00 80.88 97 ARG A CA 1
ATOM 770 C C . ARG A 1 97 ? -6.918 2.725 23.034 1.00 80.88 97 ARG A C 1
ATOM 772 O O . ARG A 1 97 ? -6.016 3.561 22.984 1.00 80.88 97 ARG A O 1
ATOM 779 N N . VAL A 1 98 ? -7.964 2.744 22.212 1.00 84.19 98 VAL A N 1
ATOM 780 C CA . VAL A 1 98 ? -8.174 3.721 21.134 1.00 84.19 98 VAL A CA 1
ATOM 781 C C . VAL A 1 98 ? -9.464 4.499 21.362 1.00 84.19 98 VAL A C 1
ATOM 783 O O . VAL A 1 98 ? -10.445 3.979 21.883 1.00 84.19 98 VAL A O 1
ATOM 786 N N . LYS A 1 99 ? -9.489 5.772 20.959 1.00 78.12 99 LYS A N 1
ATOM 787 C CA . LYS A 1 99 ? -10.699 6.594 21.055 1.00 78.12 99 LYS A CA 1
ATOM 788 C C . LYS A 1 99 ? -11.419 6.619 19.709 1.00 78.12 99 LYS A C 1
ATOM 790 O O . LYS A 1 99 ? -10.973 7.290 18.774 1.00 78.12 99 LYS A O 1
ATOM 795 N N . ALA A 1 100 ? -12.549 5.917 19.624 1.00 80.31 100 ALA A N 1
ATOM 796 C CA . ALA A 1 100 ? -13.443 6.022 18.476 1.00 80.31 100 ALA A CA 1
ATOM 797 C C . ALA A 1 100 ? -13.955 7.461 18.327 1.00 80.31 100 ALA A C 1
ATOM 799 O O . ALA A 1 100 ? -14.314 8.124 19.300 1.00 80.31 100 ALA A O 1
ATOM 800 N N . THR A 1 101 ? -13.964 7.941 17.089 1.00 81.94 101 THR A N 1
ATOM 801 C CA . THR A 1 101 ? -14.548 9.230 16.699 1.00 81.94 101 THR A CA 1
ATOM 802 C C . THR A 1 101 ? -15.930 9.027 16.084 1.00 81.94 101 THR A C 1
ATOM 804 O O . THR A 1 101 ? -16.805 9.867 16.264 1.00 81.94 101 THR A O 1
ATOM 807 N N . TYR A 1 102 ? -16.136 7.908 15.385 1.00 78.06 102 TYR A N 1
ATOM 808 C CA . TYR A 1 102 ? -17.394 7.572 14.727 1.00 78.06 102 TYR A CA 1
ATOM 809 C C . TYR A 1 102 ? -17.511 6.054 14.529 1.00 78.06 102 TYR A C 1
ATOM 811 O O . TYR A 1 102 ? -16.504 5.371 14.343 1.00 78.06 102 TYR A O 1
ATOM 819 N N . MET A 1 103 ? -18.734 5.530 14.585 1.00 76.12 103 MET A N 1
ATOM 820 C CA . MET A 1 103 ? -19.053 4.122 14.347 1.00 76.12 103 MET A CA 1
ATOM 821 C C . MET A 1 103 ? -20.341 4.052 13.529 1.00 76.12 103 MET A C 1
ATOM 823 O O . MET A 1 103 ? -21.374 4.524 14.002 1.00 76.12 103 MET A O 1
ATOM 827 N N . ASP A 1 104 ? -20.290 3.469 12.333 1.00 66.19 104 ASP A N 1
ATOM 828 C CA . ASP A 1 104 ? -21.477 3.246 11.499 1.00 66.19 104 ASP A CA 1
ATOM 829 C C . ASP A 1 104 ? -21.261 2.094 10.509 1.00 66.19 104 ASP A C 1
ATOM 831 O O . ASP A 1 104 ? -20.142 1.854 10.060 1.00 66.19 104 ASP A O 1
ATOM 835 N N . GLN A 1 105 ? -22.332 1.364 10.185 1.00 66.31 105 GLN A N 1
ATOM 836 C CA . GLN A 1 105 ? -22.375 0.301 9.162 1.00 66.31 105 GLN A CA 1
ATOM 837 C C . GLN A 1 105 ? -21.190 -0.693 9.177 1.00 66.31 105 GLN A C 1
ATOM 839 O O . GLN A 1 105 ? -20.702 -1.107 8.128 1.00 66.31 105 GLN A O 1
ATOM 844 N N . GLY A 1 106 ? -20.713 -1.089 10.363 1.00 73.94 106 GLY A N 1
ATOM 845 C CA . GLY A 1 106 ? -19.605 -2.047 10.510 1.00 73.94 106 GLY A CA 1
ATOM 846 C C . GLY A 1 106 ? -18.203 -1.440 10.389 1.00 73.94 106 GLY A C 1
ATOM 847 O O . GLY A 1 106 ? -17.219 -2.159 10.547 1.00 73.94 106 GLY A O 1
ATOM 848 N N . TYR A 1 107 ? -18.098 -0.128 10.174 1.00 78.88 107 TYR A N 1
ATOM 849 C CA . TYR A 1 107 ? -16.843 0.612 10.193 1.00 78.88 107 TYR A CA 1
ATOM 850 C C . TYR A 1 107 ? -16.677 1.388 11.499 1.00 78.88 107 TYR A C 1
ATOM 852 O O . TYR A 1 107 ? -17.570 2.111 11.945 1.00 78.88 107 TYR A O 1
ATOM 860 N N . THR A 1 108 ? -15.486 1.284 12.079 1.00 86.38 108 THR A N 1
ATOM 861 C CA . THR A 1 108 ? -15.049 2.124 13.192 1.00 86.38 108 THR A CA 1
ATOM 862 C C . THR A 1 108 ? -14.004 3.105 12.686 1.00 86.38 108 THR A C 1
ATOM 864 O O . THR A 1 108 ? -13.002 2.713 12.081 1.00 86.38 108 THR A O 1
ATOM 867 N N . VAL A 1 109 ? -14.240 4.386 12.960 1.00 89.44 109 VAL A N 1
ATOM 868 C CA . VAL A 1 109 ? -13.320 5.482 12.670 1.00 89.44 109 VAL A CA 1
ATOM 869 C C . VAL A 1 109 ? -12.699 5.953 13.974 1.00 89.44 109 VAL A C 1
ATOM 871 O O . VAL A 1 109 ? -13.406 6.278 14.931 1.00 89.44 109 VAL A O 1
ATOM 874 N N . PHE A 1 110 ? -11.377 6.021 14.027 1.00 91.38 110 PHE A N 1
ATOM 875 C CA . PHE A 1 110 ? -10.646 6.428 15.221 1.00 91.38 110 PHE A CA 1
ATOM 876 C C . PHE A 1 110 ? -9.401 7.228 14.862 1.00 91.38 110 PHE A C 1
ATOM 878 O O . PHE A 1 110 ? -8.898 7.176 13.741 1.00 91.38 110 PHE A O 1
ATOM 885 N N . ARG A 1 111 ? -8.906 7.993 15.834 1.00 91.19 111 ARG A N 1
ATOM 886 C CA . ARG A 1 111 ? -7.618 8.669 15.718 1.00 91.19 111 ARG A CA 1
ATOM 887 C C . ARG A 1 111 ? -6.558 7.848 16.414 1.00 91.19 111 ARG A C 1
ATOM 889 O O . ARG A 1 111 ? -6.764 7.387 17.537 1.00 91.19 111 ARG A O 1
ATOM 896 N N . TRP A 1 112 ? -5.437 7.662 15.739 1.00 89.81 112 TRP A N 1
ATOM 897 C CA . TRP A 1 112 ? -4.318 6.923 16.292 1.00 89.81 112 TRP A CA 1
ATOM 898 C C . TRP A 1 112 ? -3.009 7.432 15.715 1.00 89.81 112 TRP A C 1
ATOM 900 O O . TRP A 1 112 ? -2.935 7.861 14.561 1.00 89.81 112 TRP A O 1
ATOM 910 N N . ARG A 1 113 ? -1.966 7.404 16.539 1.00 89.12 113 ARG A N 1
ATOM 911 C CA . ARG A 1 113 ? -0.604 7.691 16.107 1.00 89.12 113 ARG A CA 1
ATOM 912 C C . ARG A 1 113 ? 0.075 6.368 15.765 1.00 89.12 113 ARG A C 1
ATOM 914 O O . ARG A 1 113 ? 0.109 5.513 16.647 1.00 89.12 113 ARG A O 1
ATOM 921 N N . PRO A 1 114 ? 0.664 6.214 14.566 1.00 80.75 114 PRO A N 1
ATOM 922 C CA . PRO A 1 114 ? 1.418 5.023 14.178 1.00 80.75 114 PRO A CA 1
ATOM 923 C C . PRO A 1 114 ? 2.708 4.822 14.991 1.00 80.75 114 PRO A C 1
ATOM 925 O O . PRO A 1 114 ? 3.808 4.996 14.482 1.00 80.75 114 PRO A O 1
ATOM 928 N N . ALA A 1 115 ? 2.585 4.484 16.276 1.00 74.75 115 ALA A N 1
ATOM 929 C CA . ALA A 1 115 ? 3.715 4.205 17.160 1.00 74.75 115 ALA A CA 1
ATOM 930 C C . ALA A 1 115 ? 4.246 2.776 16.957 1.00 74.75 115 ALA A C 1
ATOM 932 O O . ALA A 1 115 ? 5.453 2.555 16.987 1.00 74.75 115 ALA A O 1
ATOM 933 N N . GLU A 1 116 ? 3.349 1.820 16.685 1.00 81.06 116 GLU A N 1
ATOM 934 C CA . GLU A 1 116 ? 3.683 0.405 16.490 1.00 81.06 116 GLU A CA 1
ATOM 935 C C . GLU A 1 116 ? 3.046 -0.153 15.209 1.00 81.06 116 GLU A C 1
ATOM 937 O O . GLU A 1 116 ? 1.974 -0.758 15.217 1.00 81.06 116 GLU A O 1
ATOM 942 N N . ILE A 1 117 ? 3.726 0.017 14.073 1.00 84.81 117 ILE A N 1
ATOM 943 C CA . ILE A 1 117 ? 3.233 -0.417 12.750 1.00 84.81 117 ILE A CA 1
ATOM 944 C C . ILE A 1 117 ? 2.933 -1.926 12.687 1.00 84.81 117 ILE A C 1
ATOM 946 O O . ILE A 1 117 ? 2.040 -2.358 11.957 1.00 84.81 117 ILE A O 1
ATOM 950 N N . LYS A 1 118 ? 3.635 -2.742 13.483 1.00 81.56 118 LYS A N 1
ATOM 951 C CA . LYS A 1 118 ? 3.351 -4.181 13.584 1.00 81.56 118 LYS A CA 1
ATOM 952 C C . LYS A 1 118 ? 1.933 -4.446 14.095 1.00 81.56 118 LYS A C 1
ATOM 954 O O . LYS A 1 118 ? 1.243 -5.278 13.513 1.00 81.56 118 LYS A O 1
ATOM 959 N N . LEU A 1 119 ? 1.464 -3.712 15.105 1.00 84.25 119 LEU A N 1
ATOM 960 C CA . LEU A 1 119 ? 0.089 -3.847 15.598 1.00 84.25 119 LEU A CA 1
ATOM 961 C C . LEU A 1 119 ? -0.924 -3.453 14.521 1.00 84.25 119 LEU A C 1
ATOM 963 O O . LEU A 1 119 ? -1.936 -4.123 14.334 1.00 84.25 119 LEU A O 1
ATOM 967 N N . LEU A 1 120 ? -0.607 -2.417 13.741 1.00 86.12 120 LEU A N 1
ATOM 968 C CA . LEU A 1 120 ? -1.459 -1.955 12.651 1.00 86.12 120 LEU A CA 1
ATOM 969 C C . LEU A 1 120 ? -1.638 -3.021 11.556 1.00 86.12 120 LEU A C 1
ATOM 971 O O . LEU A 1 120 ? -2.746 -3.215 11.059 1.00 86.12 120 LEU A O 1
ATOM 975 N N . SER A 1 121 ? -0.584 -3.777 11.230 1.00 81.94 121 SER A N 1
ATOM 976 C CA . SER A 1 121 ? -0.690 -4.895 10.280 1.00 81.94 121 SER A CA 1
ATOM 977 C C . SER A 1 121 ? -1.630 -6.015 10.755 1.00 81.94 121 SER A C 1
ATOM 979 O O . SER A 1 121 ? -2.255 -6.680 9.928 1.00 81.94 121 SER A O 1
ATOM 981 N N . ALA A 1 122 ? -1.847 -6.165 12.070 1.00 84.56 122 ALA A N 1
ATOM 982 C CA . ALA A 1 122 ? -2.782 -7.147 12.626 1.00 84.56 122 ALA A CA 1
ATOM 983 C C . ALA A 1 122 ? -4.260 -6.833 12.324 1.00 84.56 122 ALA A C 1
ATOM 985 O O . ALA A 1 122 ? -5.121 -7.701 12.516 1.00 84.56 122 ALA A O 1
ATOM 986 N N . LEU A 1 123 ? -4.571 -5.618 11.854 1.00 84.88 123 LEU A N 1
ATOM 987 C CA . LEU A 1 123 ? -5.907 -5.243 11.387 1.00 84.88 123 LEU A CA 1
ATOM 988 C C . LEU A 1 123 ? -6.265 -5.875 10.034 1.00 84.88 123 LEU A C 1
ATOM 990 O O . LEU A 1 123 ? -7.444 -5.907 9.697 1.00 84.88 123 LEU A O 1
ATOM 994 N N . LYS A 1 124 ? -5.279 -6.382 9.275 1.00 82.06 124 LYS A N 1
ATOM 995 C CA . LYS A 1 124 ? -5.384 -6.960 7.915 1.00 82.06 124 LYS A CA 1
ATOM 996 C C . LYS A 1 124 ? -5.866 -6.017 6.809 1.00 82.06 124 LYS A C 1
ATOM 998 O O . LYS A 1 124 ? -5.390 -6.123 5.683 1.00 82.06 124 LYS A O 1
ATOM 1003 N N . SER A 1 125 ? -6.786 -5.110 7.118 1.00 85.94 125 SER A N 1
ATOM 1004 C CA . SER A 1 125 ? -7.315 -4.119 6.192 1.00 85.94 125 SER A CA 1
ATOM 1005 C C . SER A 1 125 ? -7.666 -2.832 6.928 1.00 85.94 125 SER A C 1
ATOM 1007 O O . SER A 1 125 ? -8.382 -2.862 7.928 1.00 85.94 125 SER A O 1
ATOM 1009 N N . PHE A 1 126 ? -7.210 -1.690 6.422 1.00 88.31 126 PHE A N 1
ATOM 1010 C CA . PHE A 1 126 ? -7.581 -0.377 6.945 1.00 88.31 126 PHE A CA 1
ATOM 1011 C C . PHE A 1 126 ? -7.407 0.718 5.895 1.00 88.31 126 PHE A C 1
ATOM 1013 O O . PHE A 1 126 ? -6.625 0.598 4.951 1.00 88.31 126 PHE A O 1
ATOM 1020 N N . ARG A 1 127 ? -8.113 1.824 6.109 1.00 88.75 127 ARG A N 1
ATOM 1021 C CA . ARG A 1 127 ? -7.897 3.096 5.424 1.00 88.75 127 ARG A CA 1
ATOM 1022 C C . ARG A 1 127 ? -7.340 4.103 6.424 1.00 88.75 127 ARG A C 1
ATOM 1024 O O . ARG A 1 127 ? -7.823 4.163 7.551 1.00 88.75 127 ARG A O 1
ATOM 1031 N N . ALA A 1 128 ? -6.329 4.860 6.025 1.00 91.62 128 ALA A N 1
ATOM 1032 C CA . ALA A 1 128 ? -5.703 5.906 6.819 1.00 91.62 128 ALA A CA 1
ATOM 1033 C C . ALA A 1 128 ? -5.729 7.230 6.048 1.00 91.62 128 ALA A C 1
ATOM 1035 O O . ALA A 1 128 ? -5.415 7.257 4.861 1.00 91.62 128 ALA A O 1
ATOM 1036 N N . GLU A 1 129 ? -6.090 8.323 6.715 1.00 89.69 129 GLU A N 1
ATOM 1037 C CA . GLU A 1 129 ? -6.317 9.627 6.085 1.00 89.69 129 GLU A CA 1
ATOM 1038 C C . GLU A 1 129 ? -5.608 10.752 6.841 1.00 89.69 129 GLU A C 1
ATOM 1040 O O . GLU A 1 129 ? -5.699 10.858 8.071 1.00 89.69 129 GLU A O 1
ATOM 1045 N N . TRP A 1 130 ? -4.899 11.610 6.101 1.00 93.69 130 TRP A N 1
ATOM 1046 C CA . TRP A 1 130 ? -4.269 12.818 6.637 1.00 93.69 130 TRP A CA 1
ATOM 1047 C C . TRP A 1 130 ? -4.125 13.915 5.578 1.00 93.69 130 TRP A C 1
ATOM 1049 O O . TRP A 1 130 ? -3.432 13.754 4.575 1.00 93.69 130 TRP A O 1
ATOM 1059 N N . GLY A 1 131 ? -4.719 15.083 5.832 1.00 88.75 131 GLY A N 1
ATOM 1060 C CA . GLY A 1 131 ? -4.793 16.134 4.812 1.00 88.75 131 GLY A CA 1
ATOM 1061 C C . GLY A 1 131 ? -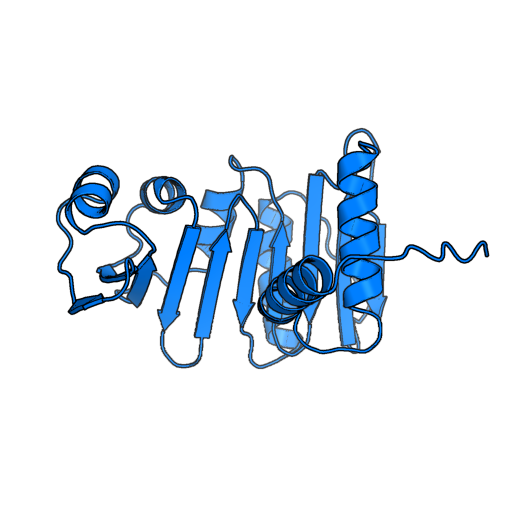5.555 15.627 3.585 1.00 88.75 131 GLY A C 1
ATOM 1062 O O . GLY A 1 131 ? -6.629 15.057 3.738 1.00 88.75 131 GLY A O 1
ATOM 1063 N N . GLU A 1 132 ? -4.977 15.786 2.396 1.00 86.00 132 GLU A N 1
ATOM 1064 C CA . GLU A 1 132 ? -5.538 15.289 1.125 1.00 86.00 132 GLU A CA 1
ATOM 1065 C C . GLU A 1 132 ? -5.038 13.878 0.750 1.00 86.00 132 GLU A C 1
ATOM 1067 O O . GLU A 1 132 ? -5.219 13.414 -0.377 1.00 86.00 132 GLU A O 1
ATOM 1072 N N . ARG A 1 133 ? -4.383 13.178 1.688 1.00 87.69 133 ARG A N 1
ATOM 1073 C CA . ARG A 1 133 ? -3.795 11.855 1.454 1.00 87.69 133 ARG A CA 1
ATOM 1074 C C . ARG A 1 133 ? -4.637 10.749 2.048 1.00 87.69 133 ARG A C 1
ATOM 1076 O O . ARG A 1 133 ? -5.105 10.844 3.183 1.00 87.69 133 ARG A O 1
ATOM 1083 N N . GLU A 1 134 ? -4.728 9.673 1.285 1.00 90.19 134 GLU A N 1
ATOM 1084 C CA . GLU A 1 134 ? -5.388 8.434 1.649 1.00 90.19 134 GLU A CA 1
ATOM 1085 C C . GLU A 1 134 ? -4.419 7.278 1.405 1.00 90.19 134 GLU A C 1
ATOM 1087 O O . GLU A 1 134 ? -3.854 7.144 0.317 1.00 90.19 134 GLU A O 1
ATOM 1092 N N . LEU A 1 135 ? -4.241 6.438 2.422 1.00 93.12 135 LEU A N 1
ATOM 1093 C CA . LEU A 1 135 ? -3.569 5.153 2.315 1.00 93.12 135 LEU A CA 1
ATOM 1094 C C . LEU A 1 135 ? -4.574 4.039 2.571 1.00 93.12 135 LEU A C 1
ATOM 1096 O O . LEU A 1 135 ? -5.276 4.046 3.580 1.00 93.12 135 LEU A O 1
ATOM 1100 N N . VAL A 1 136 ? -4.598 3.052 1.688 1.00 88.44 136 VAL A N 1
ATOM 1101 C CA . VAL A 1 136 ? -5.387 1.833 1.837 1.00 88.44 136 VAL A CA 1
ATOM 1102 C C . VAL A 1 136 ? -4.430 0.660 1.961 1.00 88.44 136 VAL A C 1
ATOM 1104 O O . VAL A 1 136 ? -3.557 0.472 1.115 1.00 88.44 136 VAL A O 1
ATOM 1107 N N . PHE A 1 137 ? -4.596 -0.120 3.021 1.00 86.38 137 PHE A N 1
ATOM 1108 C CA . PHE A 1 137 ? -3.918 -1.392 3.220 1.00 86.38 137 PHE A CA 1
ATOM 1109 C C . PHE A 1 137 ? -4.946 -2.515 3.182 1.00 86.38 137 PHE A C 1
ATOM 1111 O O . PHE A 1 137 ? -5.964 -2.423 3.865 1.00 86.38 137 PHE A O 1
ATOM 1118 N N . GLU A 1 138 ? -4.666 -3.567 2.422 1.00 82.75 138 GLU A N 1
ATOM 1119 C CA . GLU A 1 138 ? -5.489 -4.773 2.354 1.00 82.75 138 GLU A CA 1
ATOM 1120 C C . GLU A 1 138 ? -4.602 -5.971 1.991 1.00 82.75 138 GLU A C 1
ATOM 1122 O O . GLU A 1 138 ? -4.063 -6.030 0.887 1.00 82.75 138 GLU A O 1
ATOM 1127 N N . GLU A 1 139 ? -4.423 -6.906 2.929 1.00 77.06 139 GLU A N 1
ATOM 1128 C CA . GLU A 1 139 ? -3.755 -8.204 2.700 1.00 77.06 139 GLU A CA 1
ATOM 1129 C C . GLU A 1 139 ? -2.379 -8.106 2.002 1.00 77.06 139 GLU A C 1
ATOM 1131 O O . GLU A 1 139 ? -2.084 -8.838 1.064 1.00 77.06 139 GLU A O 1
ATOM 1136 N N . GLY A 1 140 ? -1.521 -7.174 2.434 1.00 77.75 140 GLY A N 1
ATOM 1137 C CA . GLY A 1 140 ? -0.177 -7.000 1.854 1.00 77.75 140 GLY A CA 1
ATOM 1138 C C . GLY A 1 140 ? -0.114 -6.061 0.643 1.00 77.75 140 GLY A C 1
ATOM 1139 O O . GLY A 1 140 ? 0.976 -5.656 0.238 1.00 77.75 140 GLY A O 1
ATOM 1140 N N . CYS A 1 141 ? -1.262 -5.627 0.116 1.00 85.69 141 CYS A N 1
ATOM 1141 C CA . CYS A 1 141 ? -1.342 -4.520 -0.830 1.00 85.69 141 CYS A CA 1
ATOM 1142 C C . CYS A 1 141 ? -1.452 -3.193 -0.077 1.00 85.69 141 CYS A C 1
ATOM 1144 O O . CYS A 1 141 ? -2.326 -3.016 0.771 1.00 85.69 141 CYS A O 1
ATOM 1146 N N . VAL A 1 142 ? -0.590 -2.242 -0.420 1.00 88.88 142 VAL A N 1
ATOM 1147 C CA . VAL A 1 142 ? -0.631 -0.864 0.066 1.00 88.88 142 VAL A CA 1
ATOM 1148 C C . VAL A 1 142 ? -0.790 0.065 -1.128 1.00 88.88 142 VAL A C 1
ATOM 1150 O O . VAL A 1 142 ? 0.002 0.006 -2.066 1.00 88.88 142 VAL A O 1
ATOM 1153 N N . SER A 1 143 ? -1.775 0.953 -1.088 1.00 91.25 143 SER A N 1
ATOM 1154 C CA . SER A 1 143 ? -1.961 2.013 -2.081 1.00 91.25 143 SER A CA 1
ATOM 1155 C C . SER A 1 143 ? -2.033 3.362 -1.377 1.00 91.25 143 SER A C 1
ATOM 1157 O O . SER A 1 143 ? -2.696 3.485 -0.354 1.00 91.25 143 SER A O 1
ATOM 1159 N N . LEU A 1 144 ? -1.344 4.365 -1.910 1.00 90.25 144 LEU A N 1
ATOM 1160 C CA . LEU A 1 144 ? -1.252 5.716 -1.364 1.00 90.25 144 LEU A CA 1
ATOM 1161 C C . LEU A 1 144 ? -1.540 6.728 -2.472 1.00 90.25 144 LEU A C 1
ATOM 1163 O O . LEU A 1 144 ? -0.935 6.660 -3.545 1.00 90.25 144 LEU A O 1
ATOM 1167 N N . THR A 1 145 ? -2.430 7.684 -2.215 1.00 85.31 145 THR A N 1
ATOM 1168 C CA . THR A 1 145 ? -2.644 8.815 -3.124 1.00 85.31 145 THR A CA 1
ATOM 1169 C C . THR A 1 145 ? -1.439 9.755 -3.118 1.00 85.31 145 THR A C 1
ATOM 1171 O O . THR A 1 145 ? -0.844 10.034 -2.075 1.00 85.31 145 THR A O 1
ATOM 1174 N N . THR A 1 146 ? -1.067 10.243 -4.301 1.00 89.56 146 THR A N 1
ATOM 1175 C CA . THR A 1 146 ? 0.045 11.186 -4.486 1.00 89.56 146 THR A CA 1
ATOM 1176 C C . THR A 1 146 ? -0.380 12.351 -5.363 1.00 89.56 146 THR A C 1
ATOM 1178 O O . THR A 1 146 ? -1.289 12.227 -6.184 1.00 89.56 146 THR A O 1
ATOM 1181 N N . GLU A 1 147 ? 0.312 13.474 -5.233 1.00 90.00 147 GLU A N 1
ATOM 1182 C CA . GLU A 1 147 ? -0.010 14.715 -5.944 1.00 90.00 147 GLU A CA 1
ATOM 1183 C C . GLU A 1 147 ? 0.707 14.805 -7.303 1.00 90.00 147 GLU A C 1
ATOM 1185 O O . GLU A 1 147 ? 0.242 15.476 -8.229 1.00 90.00 147 GLU A O 1
ATOM 1190 N N . SER A 1 148 ? 1.841 14.113 -7.453 1.00 94.44 148 SER A N 1
ATOM 1191 C CA . SER A 1 148 ? 2.644 14.132 -8.676 1.00 94.44 148 SER A CA 1
ATOM 1192 C C . SER A 1 148 ? 3.376 12.814 -8.945 1.00 94.44 148 SER A C 1
ATOM 1194 O O . SER A 1 148 ? 3.546 11.968 -8.064 1.00 94.44 148 SER A O 1
ATOM 1196 N N . LEU A 1 149 ? 3.850 12.653 -10.189 1.00 95.19 149 LEU A N 1
ATOM 1197 C CA . LEU A 1 149 ? 4.687 11.512 -10.572 1.00 95.19 149 LEU A CA 1
ATOM 1198 C C . LEU A 1 149 ? 6.032 11.547 -9.840 1.00 95.19 149 LEU A C 1
ATOM 1200 O O . LEU A 1 149 ? 6.491 10.515 -9.371 1.00 95.19 149 LEU A O 1
ATOM 1204 N N . GLU A 1 150 ? 6.630 12.731 -9.704 1.00 97.12 150 GLU A N 1
ATOM 1205 C CA . GLU A 1 150 ? 7.879 12.931 -8.962 1.00 97.12 150 GLU A CA 1
ATOM 1206 C C . GLU A 1 150 ? 7.744 12.471 -7.507 1.00 97.12 150 GLU A C 1
ATOM 1208 O O . GLU A 1 150 ? 8.593 11.740 -6.997 1.00 97.12 150 GLU A O 1
ATOM 1213 N N . GLU A 1 151 ? 6.638 12.829 -6.851 1.00 96.25 151 GLU A N 1
ATOM 1214 C CA . GLU A 1 151 ? 6.356 12.349 -5.507 1.00 96.25 151 GLU A CA 1
ATOM 1215 C C . GLU A 1 151 ? 6.247 10.822 -5.461 1.00 96.25 151 GLU A C 1
ATOM 1217 O O . GLU A 1 151 ? 6.878 10.190 -4.610 1.00 96.25 151 GLU A O 1
ATOM 1222 N N . SER A 1 152 ? 5.462 10.235 -6.366 1.00 96.06 152 SER A N 1
ATOM 1223 C CA . SER A 1 152 ? 5.283 8.786 -6.444 1.00 96.06 152 SER A CA 1
ATOM 1224 C C . SER A 1 152 ? 6.597 8.045 -6.685 1.00 96.06 152 SER A C 1
ATOM 1226 O O . SER A 1 152 ? 6.833 7.013 -6.063 1.00 96.06 152 SER A O 1
ATOM 1228 N N . LEU A 1 153 ? 7.481 8.576 -7.533 1.00 97.50 153 LEU A N 1
ATOM 1229 C CA . LEU A 1 153 ? 8.801 8.000 -7.800 1.00 97.50 153 LEU A CA 1
ATOM 1230 C C . LEU A 1 153 ? 9.731 8.112 -6.589 1.00 97.50 153 LEU A C 1
ATOM 1232 O O . LEU A 1 153 ? 10.393 7.137 -6.244 1.00 97.50 153 LEU A O 1
ATOM 1236 N N . ARG A 1 154 ? 9.727 9.249 -5.884 1.00 97.00 154 ARG A N 1
ATOM 1237 C CA . ARG A 1 154 ? 10.492 9.426 -4.639 1.00 97.00 154 ARG A CA 1
ATOM 1238 C C . ARG A 1 154 ? 10.031 8.464 -3.541 1.00 97.00 154 ARG A C 1
ATOM 1240 O O . ARG A 1 154 ? 10.835 7.998 -2.737 1.00 97.00 154 ARG A O 1
ATOM 1247 N N . ILE A 1 155 ? 8.728 8.195 -3.464 1.00 96.94 155 ILE A N 1
ATOM 1248 C CA . ILE A 1 155 ? 8.178 7.189 -2.548 1.00 96.94 155 ILE A CA 1
ATOM 1249 C C . ILE A 1 155 ? 8.613 5.790 -2.991 1.00 96.94 155 ILE A C 1
ATOM 1251 O O . ILE A 1 155 ? 9.098 5.017 -2.167 1.00 96.94 155 ILE A O 1
ATOM 1255 N N . ALA A 1 156 ? 8.481 5.490 -4.285 1.00 96.69 156 ALA A N 1
ATOM 1256 C CA . ALA A 1 156 ? 8.875 4.214 -4.857 1.00 96.69 156 ALA A CA 1
ATOM 1257 C C . ALA A 1 156 ? 10.339 3.883 -4.598 1.00 96.69 156 ALA A C 1
ATOM 1259 O O . ALA A 1 156 ? 10.620 2.755 -4.225 1.00 96.69 156 ALA A O 1
ATOM 1260 N N . GLU A 1 157 ? 11.243 4.851 -4.711 1.00 96.88 157 GLU A N 1
ATOM 1261 C CA . GLU A 1 157 ? 12.668 4.667 -4.437 1.00 96.88 157 GLU A CA 1
ATOM 1262 C C . GLU A 1 157 ? 12.928 4.205 -2.997 1.00 96.88 157 GLU A C 1
ATOM 1264 O O . GLU A 1 157 ? 13.560 3.172 -2.779 1.00 96.88 157 GLU A O 1
ATOM 1269 N N . LYS A 1 158 ? 12.347 4.899 -2.011 1.00 96.50 158 LYS A N 1
ATOM 1270 C CA . LYS A 1 158 ? 12.478 4.537 -0.587 1.00 96.50 158 LYS A CA 1
ATOM 1271 C C . LYS A 1 158 ? 11.902 3.158 -0.281 1.00 96.50 158 LYS A C 1
ATOM 1273 O O . LYS A 1 158 ? 12.455 2.394 0.512 1.00 96.50 158 LYS A O 1
ATOM 1278 N N . VAL A 1 159 ? 10.748 2.854 -0.873 1.00 96.88 159 VAL A N 1
ATOM 1279 C CA . VAL A 1 159 ? 10.089 1.566 -0.661 1.00 96.88 159 VAL A CA 1
ATOM 1280 C C . VAL A 1 159 ? 10.869 0.450 -1.352 1.00 96.88 159 VAL A C 1
ATOM 1282 O O . VAL A 1 159 ? 11.091 -0.581 -0.723 1.00 96.88 159 VAL A O 1
ATOM 1285 N N . ALA A 1 160 ? 11.321 0.659 -2.591 1.00 95.44 160 ALA A N 1
ATOM 1286 C CA . ALA A 1 160 ? 12.085 -0.299 -3.383 1.00 95.44 160 ALA A CA 1
ATOM 1287 C C . ALA A 1 160 ? 13.331 -0.778 -2.634 1.00 95.44 160 ALA A C 1
ATOM 1289 O O . ALA A 1 160 ? 13.507 -1.985 -2.474 1.00 95.44 160 ALA A O 1
ATOM 1290 N N . GLU A 1 161 ? 14.118 0.147 -2.076 1.00 93.62 161 GLU A N 1
ATOM 1291 C CA . GLU A 1 161 ? 15.295 -0.172 -1.257 1.00 93.62 161 GLU A CA 1
ATOM 1292 C C . GLU A 1 161 ? 14.941 -1.103 -0.085 1.00 93.62 161 GLU A C 1
ATOM 1294 O O . GLU A 1 161 ? 15.614 -2.099 0.175 1.00 93.62 161 GLU A O 1
ATOM 1299 N N . THR A 1 162 ? 13.819 -0.832 0.582 1.00 93.31 162 THR A N 1
ATOM 1300 C CA . THR A 1 162 ? 13.376 -1.581 1.766 1.00 93.31 162 THR A CA 1
ATOM 1301 C C . THR A 1 162 ? 12.923 -3.005 1.450 1.00 93.31 162 THR A C 1
ATOM 1303 O O . THR A 1 162 ? 13.011 -3.893 2.306 1.00 93.31 162 THR A O 1
ATOM 1306 N N . VAL A 1 163 ? 12.416 -3.231 0.238 1.00 93.12 163 VAL A N 1
ATOM 1307 C CA . VAL A 1 163 ? 11.880 -4.527 -0.199 1.00 93.12 163 VAL A CA 1
ATOM 1308 C C . VAL A 1 163 ? 12.824 -5.268 -1.155 1.00 93.12 163 VAL A C 1
ATOM 1310 O O . VAL A 1 163 ? 12.485 -6.348 -1.634 1.00 93.12 163 VAL A O 1
ATOM 1313 N N . GLY A 1 164 ? 14.017 -4.721 -1.408 1.00 91.50 164 GLY A N 1
ATOM 1314 C CA . GLY A 1 164 ? 15.038 -5.337 -2.257 1.00 91.50 164 GLY A CA 1
ATOM 1315 C C . GLY A 1 164 ? 14.742 -5.254 -3.757 1.00 91.50 164 GLY A C 1
ATOM 1316 O O . GLY A 1 164 ? 15.143 -6.147 -4.501 1.00 91.50 164 GLY A O 1
ATOM 1317 N N . LEU A 1 165 ? 14.029 -4.216 -4.200 1.00 93.50 165 LEU A N 1
ATOM 1318 C CA . LEU A 1 165 ? 13.876 -3.871 -5.614 1.00 93.50 165 LEU A CA 1
ATOM 1319 C C . LEU A 1 165 ? 14.947 -2.860 -6.039 1.00 93.50 165 LEU A C 1
ATOM 1321 O O . LEU A 1 165 ? 15.368 -2.006 -5.261 1.00 93.50 165 LEU A O 1
ATOM 1325 N N . GLN A 1 166 ? 15.342 -2.919 -7.305 1.00 93.19 166 GLN A N 1
ATOM 1326 C CA . GLN A 1 166 ? 16.240 -1.956 -7.932 1.00 93.19 166 GLN A CA 1
ATOM 1327 C C . GLN A 1 166 ? 15.432 -0.919 -8.717 1.00 93.19 166 GLN A C 1
ATOM 1329 O O . GLN A 1 166 ? 14.579 -1.262 -9.531 1.00 93.19 166 GLN A O 1
ATOM 1334 N N . MET A 1 167 ? 15.699 0.367 -8.508 1.00 94.44 167 MET A N 1
ATOM 1335 C CA . MET A 1 167 ? 15.075 1.415 -9.319 1.00 94.44 167 MET A CA 1
ATOM 1336 C C . MET A 1 167 ? 15.804 1.560 -10.662 1.00 94.44 167 MET A C 1
ATOM 1338 O O . MET A 1 167 ? 17.037 1.535 -10.687 1.00 94.44 167 MET A O 1
ATOM 1342 N N . PRO A 1 168 ? 15.089 1.737 -11.789 1.00 91.62 168 PRO A N 1
ATOM 1343 C CA . PRO A 1 168 ? 15.742 2.058 -13.051 1.00 91.62 168 PRO A CA 1
ATOM 1344 C C . PRO A 1 168 ? 16.349 3.465 -12.998 1.00 91.62 168 PRO A C 1
ATOM 1346 O O . PRO A 1 168 ? 15.750 4.387 -12.452 1.00 91.62 168 PRO A O 1
ATOM 1349 N N . GLN A 1 169 ? 17.502 3.655 -13.643 1.00 89.75 169 GLN A N 1
ATOM 1350 C CA . GLN A 1 169 ? 18.104 4.987 -13.826 1.00 89.75 169 GLN A CA 1
ATOM 1351 C C . GLN A 1 169 ? 17.536 5.744 -15.041 1.00 89.75 169 GLN A C 1
ATOM 1353 O O . GLN A 1 169 ? 17.958 6.854 -15.358 1.00 89.75 169 GLN A O 1
ATOM 1358 N N . THR A 1 170 ? 16.589 5.136 -15.752 1.00 90.94 170 THR A N 1
ATOM 1359 C CA . THR A 1 170 ? 15.953 5.715 -16.935 1.00 90.94 170 THR A CA 1
ATOM 1360 C C . THR A 1 170 ? 14.833 6.680 -16.527 1.00 90.94 170 THR A C 1
ATOM 1362 O O . THR A 1 170 ? 14.066 6.360 -15.617 1.00 90.94 170 THR A O 1
ATOM 1365 N N . PRO A 1 171 ? 14.677 7.830 -17.211 1.00 92.06 171 PRO A N 1
ATOM 1366 C CA . PRO A 1 171 ? 13.561 8.737 -16.970 1.00 92.06 171 PRO A CA 1
ATOM 1367 C C . PRO A 1 171 ? 12.205 8.041 -17.115 1.00 92.06 171 PRO A C 1
ATOM 1369 O O . PRO A 1 171 ? 11.975 7.307 -18.076 1.00 92.06 171 PRO A O 1
ATOM 1372 N N . VAL A 1 172 ? 11.292 8.325 -16.186 1.00 93.94 172 VAL A N 1
ATOM 1373 C CA . VAL A 1 172 ? 9.919 7.808 -16.196 1.00 93.94 172 VAL A CA 1
ATOM 1374 C C . VAL A 1 172 ? 8.974 8.952 -16.569 1.00 93.94 172 VAL A C 1
ATOM 1376 O O . VAL A 1 172 ? 8.710 9.810 -15.727 1.00 93.94 172 VAL A O 1
ATOM 1379 N N . PRO A 1 173 ? 8.468 9.016 -17.813 1.00 91.50 173 PRO A N 1
ATOM 1380 C CA . PRO A 1 173 ? 7.659 10.147 -18.255 1.00 91.50 173 PRO A CA 1
ATOM 1381 C C . PRO A 1 173 ? 6.224 10.103 -17.719 1.00 91.50 173 PRO A C 1
ATOM 1383 O O . PRO A 1 173 ? 5.611 11.157 -17.537 1.00 91.50 173 PRO A O 1
ATOM 1386 N N . ARG A 1 174 ? 5.664 8.913 -17.462 1.00 87.44 174 ARG A N 1
ATOM 1387 C CA . ARG A 1 174 ? 4.268 8.782 -17.029 1.00 87.44 174 ARG A CA 1
ATOM 1388 C C . ARG A 1 174 ? 4.054 7.804 -15.885 1.00 87.44 174 ARG A C 1
ATOM 1390 O O . ARG A 1 174 ? 3.278 8.120 -14.981 1.00 87.44 174 ARG A O 1
ATOM 1397 N N . GLN A 1 175 ? 4.640 6.613 -15.955 1.00 91.06 175 GLN A N 1
ATOM 1398 C CA . GLN A 1 175 ? 4.403 5.564 -14.963 1.00 91.06 175 GLN A CA 1
ATOM 1399 C C . GLN A 1 175 ? 5.527 4.533 -14.954 1.00 91.06 175 GLN A C 1
ATOM 1401 O O . GLN A 1 175 ? 6.035 4.147 -16.006 1.00 91.06 175 GLN A O 1
ATOM 1406 N N . LEU A 1 176 ? 5.857 4.063 -13.757 1.00 93.00 176 LEU A N 1
ATOM 1407 C CA . LEU A 1 176 ? 6.801 2.985 -13.507 1.00 93.00 176 LEU A CA 1
ATOM 1408 C C . LEU A 1 176 ? 6.053 1.786 -12.928 1.00 93.00 176 LEU A C 1
ATOM 1410 O O . LEU A 1 176 ? 5.248 1.943 -12.010 1.00 93.00 176 LEU A O 1
ATOM 1414 N N . GLU A 1 177 ? 6.343 0.599 -13.443 1.00 90.81 177 GLU A N 1
ATOM 1415 C CA . GLU A 1 177 ? 5.936 -0.675 -12.855 1.00 90.81 177 GLU A CA 1
ATOM 1416 C C . GLU A 1 177 ? 7.184 -1.546 -12.682 1.00 90.81 177 GLU A C 1
ATOM 1418 O O . GLU A 1 177 ? 7.998 -1.649 -13.601 1.00 90.81 177 GLU A O 1
ATOM 1423 N N . ILE A 1 178 ? 7.346 -2.154 -11.509 1.00 89.06 178 ILE A N 1
ATOM 1424 C CA . ILE A 1 178 ? 8.415 -3.109 -11.215 1.00 89.06 178 ILE A CA 1
ATOM 1425 C C . ILE A 1 178 ? 7.775 -4.391 -10.693 1.00 89.06 178 ILE A C 1
ATOM 1427 O O . ILE A 1 178 ? 6.966 -4.350 -9.765 1.00 89.06 178 ILE A O 1
ATOM 1431 N N . TYR A 1 179 ? 8.165 -5.521 -11.269 1.00 86.69 179 TYR A N 1
ATOM 1432 C CA . TYR A 1 179 ? 7.710 -6.849 -10.879 1.00 86.69 179 TYR A CA 1
ATOM 1433 C C . TYR A 1 179 ? 8.918 -7.703 -10.517 1.00 86.69 179 TYR A C 1
ATOM 1435 O O . TYR A 1 179 ? 9.786 -7.939 -11.356 1.00 86.69 179 TYR A O 1
ATOM 1443 N N . LYS A 1 180 ? 8.975 -8.196 -9.283 1.00 86.19 180 LYS A N 1
ATOM 1444 C CA . LYS A 1 180 ? 9.936 -9.228 -8.888 1.00 86.19 180 LYS A CA 1
ATOM 1445 C C . LYS A 1 180 ? 9.214 -10.557 -8.851 1.00 86.19 180 LYS A C 1
ATOM 1447 O O . LYS A 1 180 ? 8.266 -10.712 -8.088 1.00 86.19 180 LYS A O 1
ATOM 1452 N N . TRP A 1 181 ? 9.636 -11.493 -9.685 1.00 81.19 181 TRP A N 1
ATOM 1453 C CA . TRP A 1 181 ? 8.976 -12.783 -9.844 1.00 81.19 181 TRP A CA 1
ATOM 1454 C C . TRP A 1 181 ? 9.502 -13.796 -8.829 1.00 81.19 181 TRP A C 1
ATOM 1456 O O . TRP A 1 181 ? 10.689 -13.802 -8.508 1.00 81.19 181 TRP A O 1
ATOM 1466 N N . ARG A 1 182 ? 8.616 -14.653 -8.307 1.00 73.06 182 ARG A N 1
ATOM 1467 C CA . ARG A 1 182 ? 9.043 -15.769 -7.459 1.00 73.06 182 ARG A CA 1
ATOM 1468 C C . ARG A 1 182 ? 9.825 -16.768 -8.318 1.00 73.06 182 ARG A C 1
ATOM 1470 O O . ARG A 1 182 ? 9.437 -17.028 -9.453 1.00 73.06 182 ARG A O 1
ATOM 1477 N N . ASP A 1 183 ? 10.925 -17.290 -7.781 1.00 70.44 183 ASP A N 1
ATOM 1478 C CA . ASP A 1 183 ? 11.761 -18.321 -8.418 1.00 70.44 183 ASP A CA 1
ATOM 1479 C C . ASP A 1 183 ? 12.433 -17.912 -9.749 1.00 70.44 183 ASP A C 1
ATOM 1481 O O . ASP A 1 183 ? 12.975 -18.759 -10.458 1.00 70.44 183 ASP A O 1
ATOM 1485 N N . ILE A 1 184 ? 12.448 -16.614 -10.081 1.00 71.62 184 ILE A N 1
ATOM 1486 C CA . ILE A 1 184 ? 13.195 -16.057 -11.216 1.00 71.62 184 ILE A CA 1
ATOM 1487 C C . ILE A 1 184 ? 14.195 -15.038 -10.677 1.00 71.62 184 ILE A C 1
ATOM 1489 O O . ILE A 1 184 ? 13.826 -14.097 -9.973 1.00 71.62 184 ILE A O 1
ATOM 1493 N N . GLU A 1 185 ? 15.470 -15.201 -11.029 1.00 70.12 185 GLU A N 1
ATOM 1494 C CA . GLU A 1 185 ? 16.478 -14.187 -10.735 1.00 70.12 185 GLU A CA 1
ATOM 1495 C C . GLU A 1 185 ? 16.240 -12.941 -11.594 1.00 70.12 185 GLU A C 1
ATOM 1497 O O . GLU A 1 185 ? 16.324 -12.977 -12.822 1.00 70.12 185 GLU A O 1
ATOM 1502 N N . GLY A 1 186 ? 15.945 -11.823 -10.930 1.00 77.00 186 GLY A N 1
ATOM 1503 C CA . GLY A 1 186 ? 15.787 -10.515 -11.556 1.00 77.00 186 GLY A CA 1
ATOM 1504 C C . GLY A 1 186 ? 14.430 -9.869 -11.297 1.00 77.00 186 GLY A C 1
ATOM 1505 O O . GLY A 1 186 ? 13.622 -10.323 -10.487 1.00 77.00 186 GLY A O 1
ATOM 1506 N N . GLN A 1 187 ? 14.201 -8.757 -11.988 1.00 85.06 187 GLN A N 1
ATOM 1507 C CA . GLN A 1 187 ? 12.951 -8.009 -11.953 1.00 85.06 187 GLN A CA 1
ATOM 1508 C C . GLN A 1 187 ? 12.605 -7.510 -13.353 1.00 85.06 187 GLN A C 1
ATOM 1510 O O . GLN A 1 187 ? 13.478 -7.139 -14.137 1.00 85.06 187 GLN A O 1
ATOM 1515 N N . GLU A 1 188 ? 11.319 -7.477 -13.657 1.00 82.75 188 GLU A N 1
ATOM 1516 C CA . GLU A 1 188 ? 10.789 -6.844 -14.852 1.00 82.75 188 GLU A CA 1
ATOM 1517 C C . GLU A 1 188 ? 10.472 -5.382 -14.542 1.00 82.75 188 GLU A C 1
ATOM 1519 O O . GLU A 1 188 ? 9.879 -5.068 -13.508 1.00 82.75 188 GLU A O 1
ATOM 1524 N N . VAL A 1 189 ? 10.872 -4.484 -15.441 1.00 86.69 189 VAL A N 1
ATOM 1525 C CA . VAL A 1 189 ? 10.650 -3.043 -15.308 1.00 86.69 189 VAL A CA 1
ATOM 1526 C C . VAL A 1 189 ? 9.916 -2.543 -16.541 1.00 86.69 189 VAL A C 1
ATOM 1528 O O . VAL A 1 189 ? 10.387 -2.714 -17.665 1.00 86.69 189 VAL A O 1
ATOM 1531 N N . ILE A 1 190 ? 8.780 -1.885 -16.330 1.00 82.56 190 ILE A N 1
ATOM 1532 C CA . ILE A 1 190 ? 7.977 -1.274 -17.387 1.00 82.56 190 ILE A CA 1
ATOM 1533 C C . ILE A 1 190 ? 7.931 0.231 -17.146 1.00 82.56 190 ILE A C 1
ATOM 1535 O O . ILE A 1 190 ? 7.467 0.696 -16.105 1.00 82.56 190 ILE A O 1
ATOM 1539 N N . ILE A 1 191 ? 8.384 0.991 -18.140 1.00 87.50 191 ILE A N 1
ATOM 1540 C CA . ILE A 1 191 ? 8.354 2.454 -18.140 1.00 87.50 191 ILE A CA 1
ATOM 1541 C C . ILE A 1 191 ? 7.387 2.905 -19.236 1.00 87.50 191 ILE A C 1
ATOM 1543 O O . ILE A 1 191 ? 7.522 2.506 -20.393 1.00 87.50 191 ILE A O 1
ATOM 1547 N N . LYS A 1 192 ? 6.390 3.705 -18.855 1.00 84.81 192 LYS A N 1
ATOM 1548 C CA . LYS A 1 192 ? 5.369 4.283 -19.742 1.00 84.81 192 LYS A CA 1
ATOM 1549 C C . LYS A 1 192 ? 5.490 5.793 -19.804 1.00 84.81 192 LYS A C 1
ATOM 1551 O O . LYS A 1 192 ? 5.918 6.387 -18.784 1.00 84.81 192 LYS A O 1
#

Solvent-accessible surface area (backbone atoms only — not comparable to full-atom values): 10809 Å² total; per-residue (Å²): 137,87,82,86,85,78,92,69,58,66,71,57,53,51,53,50,49,52,53,44,38,72,77,70,44,93,55,95,60,48,68,60,52,52,50,49,52,52,49,30,54,75,72,70,65,45,57,55,31,40,39,39,24,23,37,59,31,28,36,38,38,36,50,75,86,51,32,38,62,49,49,58,71,73,52,63,92,47,76,32,41,37,41,29,82,43,54,69,67,62,46,30,76,55,70,39,96,66,56,75,78,46,76,58,98,63,33,30,29,29,55,49,55,68,80,53,44,66,42,58,55,73,61,48,42,39,37,39,41,56,92,97,33,45,36,40,39,48,80,28,33,40,38,33,54,36,92,30,41,69,56,12,46,59,50,45,51,61,45,26,60,76,73,73,47,83,79,77,94,66,88,65,87,52,28,42,36,39,35,30,43,61,99,45,95,65,67,50,76,49,74,74

Secondary structure (DSSP, 8-state):
---------HHHHHHHHHHHHHHH-S-TTHHHHHHHHHHHHHHT--EEEEEEEESSEEEEE--TTTHHHHHHHHS-SS-EEEEESS-HHHHHHHHSS-EEEEEETTEEEEEE--S-HHHHHTTSEEEEEETTEEEEEETTEEEEE-S-HHHHHHHHHHHHHHHTPPPPSS--SSEEEEEEETTSSSEEEEE-

Foldseek 3Di:
DDDDDDDDDPVVVVVLCVVQCVFPNDDPCSSVVSVVQVVCVVVVWHFQKKWKFFFWKTKIFHALVLLLVLCVLPDDQDKWKKKALADLVVLCVQPNDWDFPDDDDSITITIDGPPDSNSVSVSQWMWIDDDPKIWTGHRRMIMITDNGSVRRVVSRVVSCVSRVHDDDPDDAPGMWMWTHIPPDPDIDIDGD

pLDDT: mean 81.71, std 12.9, range [41.97, 97.5]

Radius of gyration: 17.75 Å; Cα contacts (8 Å, |Δi|>4): 310; chains: 1; bounding box: 41×36×54 Å

Sequence (192 aa):
MTILKINLPARINEAFRWIVSRRRGVQKGVLRNATLTAISRYIGSDPEIVLVASKSFFSIEVSEQLAPKVLNILLPNREIIFSVHLNLKEIEEKLGRVKATYMDQGYTVFRWRPAEIKLLSALKSFRAEWGERELVFEEGCVSLTTESLEESLRIAEKVAETVGLQMPQTPVPRQLEIYKWRDIEGQEVIIK